Protein AF-A0A653JFE5-F1 (afdb_monomer_lite)

Sequence (329 aa):
MTKFNKIAIINTGWSDDFQGAEVKGDFGYLDGRVGHEKFNFLPDSEGIFYGYAPPLGGSSSPPMPEDPAGWLVFFVSKKPGKAGLYLVGWYEDANFERGYETRPDADKLELDSDGGRFGYTVSSHNARHVPLLMRKRKVRGDNLKRSYAYLRGGNDDDAWRKDMAQQLLRYRNEILAEFTAVEQGDTEANVTFCVDATRRKLIEDRAVEIVKQHYAKWTCESKEADKCGYDLLFSKKTGEVMHVEVKGTSLPDPCFFITEKERSYAEKHSHNDTRARQARDGKWRPLWKLAVVPDALGKNPKPHIYTFAEMNRAFDLDCYAFRGKLKDN

Foldseek 3Di:
DDPFQWEKEFEAFDDQQLCAGATHAPPPPPPPWGGLSSNQPPADPVQKGFGAQFAWDPVRAADDAPFFWFYWYWYWYDDPPDDAIWTFKIAGRKGFDRDFDADPVQVVPAAIPVRHTRGGGMMHSGMFGDRNVLRPDGDHCPVVPTRMDILGPHPDPDPVSVVVVVVVVVSVVVSVVVVVCVVVDPDDDDDDFDRDPVVLVVQQVLQVVQVCVVVVVWDKDACCVVLQLAGIWTADPVQAIAGEHTAGGLAQDFDGDGDPNNLVVLVVCLVPQPHWDADPVRHIDYHYWYWTWYSSVDPDIHTDIDRNVRPVVPDDDDDPDDDDDDDDD

Secondary structure (DSSP, 8-state):
--S-S-EEEEEE-B-SSSSSSPPB-SSTT-SS---GGGGTT---TTS-EEE--PPBTTTTBPP--SS-SSEEEEEEEE-TTSSSEEEEEEEEEEEEEEEEEEPTTGGGSPP-TTS-PPEEEEEESEEEEPPGGGTT-EE--TT--SSEEEEESSS---HHHHHHHHHHHHHHHHHHHHHHHHHH--SS--------HHHHHHHHHHHHHHHHHHTTTSEEEE-GGGTSS-SEEEE-TT--EEEEEEEE-SSSS------HHHHHHHHHHGGGSSS-EE-TTSPEEPEEEEEEETTTTSSS---EEE-HHHHHHH-----S-----PPP-

Radius of gyration: 22.92 Å; chains: 1; bounding box: 57×41×74 Å

Structure (mmCIF, N/CA/C/O backbone):
data_AF-A0A653JFE5-F1
#
_entry.id   AF-A0A653JFE5-F1
#
loop_
_atom_site.group_PDB
_atom_site.id
_atom_site.type_symbol
_atom_site.label_atom_id
_atom_site.label_alt_id
_atom_site.label_comp_id
_atom_site.label_asym_id
_atom_site.label_entity_id
_atom_site.label_seq_id
_atom_site.pdbx_PDB_ins_code
_atom_site.Cartn_x
_atom_site.Cartn_y
_atom_site.Cartn_z
_atom_site.occupancy
_atom_site.B_iso_or_equiv
_atom_site.auth_seq_id
_atom_site.auth_comp_id
_atom_site.auth_asym_id
_atom_site.auth_atom_id
_atom_site.pdbx_PDB_model_num
ATOM 1 N N . MET A 1 1 ? -1.888 -14.616 -29.396 1.00 36.78 1 MET A N 1
ATOM 2 C CA . MET A 1 1 ? -1.163 -13.463 -29.982 1.00 36.78 1 MET A CA 1
ATOM 3 C C . MET A 1 1 ? -1.212 -12.318 -28.975 1.00 36.78 1 MET A C 1
ATOM 5 O O . MET A 1 1 ? -2.295 -12.028 -28.491 1.00 36.78 1 MET A O 1
ATOM 9 N N . THR A 1 2 ? -0.072 -11.776 -28.526 1.00 48.38 2 THR A N 1
ATOM 10 C CA . THR A 1 2 ? -0.034 -10.865 -27.358 1.00 48.38 2 THR A CA 1
ATOM 11 C C . THR A 1 2 ? -0.379 -9.422 -27.750 1.00 48.38 2 THR A C 1
ATOM 13 O O . THR A 1 2 ? 0.286 -8.844 -28.596 1.00 48.38 2 THR A O 1
ATOM 16 N N . LYS A 1 3 ? -1.418 -8.868 -27.108 1.00 72.00 3 LYS A N 1
ATOM 17 C CA . LYS A 1 3 ? -2.134 -7.603 -27.394 1.00 72.00 3 LYS A CA 1
ATOM 18 C C . LYS A 1 3 ? -1.302 -6.306 -27.268 1.00 72.00 3 LYS A C 1
ATOM 20 O O . LYS A 1 3 ? -1.800 -5.243 -27.614 1.00 72.00 3 LYS A O 1
ATOM 25 N N . PHE A 1 4 ? -0.060 -6.369 -26.785 1.00 85.44 4 PHE A N 1
ATOM 26 C CA . PHE A 1 4 ? 0.738 -5.186 -26.439 1.00 85.44 4 PHE A CA 1
ATOM 27 C C . PHE A 1 4 ? 1.925 -4.989 -27.393 1.00 85.44 4 PHE A C 1
ATOM 29 O O . PHE A 1 4 ? 2.884 -5.772 -27.382 1.00 85.44 4 PHE A O 1
ATOM 36 N N . ASN A 1 5 ? 1.851 -3.917 -28.187 1.00 89.00 5 ASN A N 1
ATOM 37 C CA . ASN A 1 5 ? 2.881 -3.513 -29.153 1.00 89.00 5 ASN A CA 1
ATOM 38 C C . ASN A 1 5 ? 3.955 -2.601 -28.537 1.00 89.00 5 ASN A C 1
ATOM 40 O O . ASN A 1 5 ? 5.069 -2.544 -29.048 1.00 89.00 5 ASN A O 1
ATOM 44 N N . LYS A 1 6 ? 3.640 -1.937 -27.419 1.00 94.88 6 LYS A N 1
ATOM 45 C CA . LYS A 1 6 ? 4.550 -1.072 -26.662 1.00 94.88 6 LYS A CA 1
ATOM 46 C C . LYS A 1 6 ? 4.701 -1.603 -25.245 1.00 94.88 6 LYS A C 1
ATOM 48 O O . LYS A 1 6 ? 3.713 -1.727 -24.520 1.00 94.88 6 LYS A O 1
ATOM 53 N N . ILE A 1 7 ? 5.923 -1.972 -24.872 1.00 96.19 7 ILE A N 1
ATOM 54 C CA . ILE A 1 7 ? 6.219 -2.536 -23.552 1.00 96.19 7 ILE A CA 1
ATOM 55 C C . ILE A 1 7 ? 7.511 -1.921 -23.040 1.00 96.19 7 ILE A C 1
ATOM 57 O O . ILE A 1 7 ? 8.530 -1.983 -23.726 1.00 96.19 7 ILE A O 1
ATOM 61 N N . ALA A 1 8 ? 7.487 -1.395 -21.824 1.00 95.38 8 ALA A N 1
ATOM 62 C CA . ALA A 1 8 ? 8.666 -0.914 -21.121 1.00 95.38 8 ALA A CA 1
ATOM 63 C C . ALA A 1 8 ? 8.852 -1.661 -19.798 1.00 95.38 8 ALA A C 1
ATOM 65 O O . ALA A 1 8 ? 7.915 -2.240 -19.245 1.00 95.38 8 ALA A O 1
ATOM 66 N N . ILE A 1 9 ? 10.080 -1.643 -19.295 1.00 94.12 9 ILE A N 1
ATOM 67 C CA . ILE A 1 9 ? 10.433 -2.112 -17.960 1.00 94.12 9 ILE A CA 1
ATOM 68 C C . ILE A 1 9 ? 11.198 -1.010 -17.234 1.00 94.12 9 ILE A C 1
ATOM 70 O O . ILE A 1 9 ? 12.111 -0.415 -17.803 1.00 94.12 9 ILE A O 1
ATOM 74 N N . ILE A 1 10 ? 10.836 -0.760 -15.982 1.00 93.44 10 ILE A N 1
ATOM 75 C CA . ILE A 1 10 ? 11.498 0.171 -15.072 1.00 93.44 10 ILE A CA 1
ATOM 76 C C . ILE A 1 10 ? 12.042 -0.633 -13.894 1.00 93.44 10 ILE A C 1
ATOM 78 O O . ILE A 1 10 ? 11.312 -1.386 -13.250 1.00 93.44 10 ILE A O 1
ATOM 82 N N . ASN A 1 11 ? 13.334 -0.477 -13.625 1.00 90.06 11 ASN A N 1
ATOM 83 C CA . ASN A 1 11 ? 13.979 -0.964 -12.418 1.00 90.06 11 ASN A CA 1
ATOM 84 C C . ASN A 1 11 ? 13.871 0.107 -11.333 1.00 90.06 11 ASN A C 1
ATOM 86 O O . ASN A 1 11 ? 14.515 1.147 -11.430 1.00 90.06 11 ASN A O 1
ATOM 90 N N . THR A 1 12 ? 13.062 -0.167 -10.321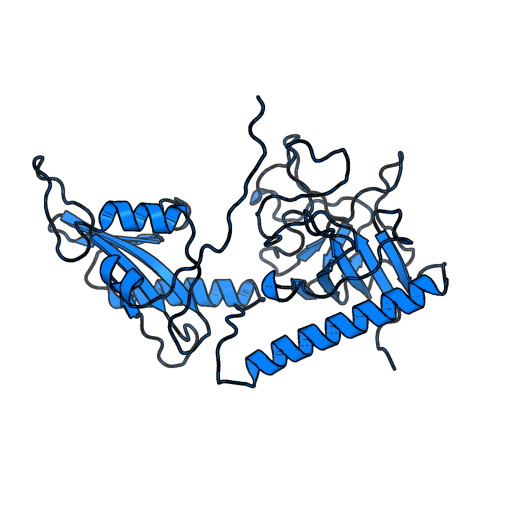 1.00 87.56 12 THR A N 1
ATOM 91 C CA . THR A 1 12 ? 12.785 0.731 -9.200 1.00 87.56 12 THR A CA 1
ATOM 92 C C . THR A 1 12 ? 13.365 0.167 -7.906 1.00 87.56 12 THR A C 1
ATOM 94 O O . THR A 1 12 ? 13.520 -1.049 -7.741 1.00 87.56 12 THR A O 1
ATOM 97 N N . GLY A 1 13 ? 13.635 1.030 -6.935 1.00 79.19 13 GLY A N 1
ATOM 98 C CA . GLY A 1 13 ? 13.853 0.650 -5.546 1.00 79.19 13 GLY A CA 1
ATOM 99 C C . GLY A 1 13 ? 12.681 -0.148 -4.975 1.00 79.19 13 GLY A C 1
ATOM 100 O O . GLY A 1 13 ? 11.533 -0.045 -5.410 1.00 79.19 13 GLY A O 1
ATOM 101 N N . TRP A 1 14 ? 13.004 -1.019 -4.030 1.00 74.06 14 TRP A N 1
ATOM 102 C CA . TRP A 1 14 ? 12.093 -1.944 -3.381 1.00 74.06 14 TRP A CA 1
ATOM 103 C C . TRP A 1 14 ? 11.347 -1.250 -2.252 1.00 74.06 14 TRP A C 1
ATOM 105 O O . TRP A 1 14 ? 11.967 -0.821 -1.284 1.00 74.06 14 TRP A O 1
ATOM 115 N N . SER A 1 15 ? 10.022 -1.232 -2.318 1.00 68.75 15 SER A N 1
ATOM 116 C CA . SER A 1 15 ? 9.162 -0.949 -1.170 1.00 68.75 15 SER A CA 1
ATOM 117 C C . SER A 1 15 ? 8.251 -2.145 -0.915 1.00 68.75 15 SER A C 1
ATOM 119 O O . SER A 1 15 ? 7.859 -2.864 -1.840 1.00 68.75 15 SER A O 1
ATOM 121 N N . ASP A 1 16 ? 7.918 -2.398 0.345 1.00 62.88 16 ASP A N 1
ATOM 122 C CA . ASP A 1 16 ? 7.006 -3.488 0.682 1.00 62.88 16 ASP A CA 1
ATOM 123 C C . ASP A 1 16 ? 5.577 -3.166 0.202 1.00 62.88 16 ASP A C 1
ATOM 125 O O . ASP A 1 16 ? 4.913 -4.052 -0.346 1.00 62.88 16 ASP A O 1
ATOM 129 N N . ASP A 1 17 ? 5.158 -1.894 0.250 1.00 61.97 17 ASP A N 1
ATOM 130 C CA . ASP A 1 17 ? 3.803 -1.453 -0.111 1.00 61.97 17 ASP A CA 1
ATOM 131 C C . ASP A 1 17 ? 3.714 -0.452 -1.278 1.00 61.97 17 ASP A C 1
ATOM 133 O O . ASP A 1 17 ? 2.668 -0.393 -1.918 1.00 61.97 17 ASP A O 1
ATOM 137 N N . PHE A 1 18 ? 4.784 0.292 -1.589 1.00 68.62 18 PHE A N 1
ATOM 138 C CA . PHE A 1 18 ? 4.774 1.410 -2.547 1.00 68.62 18 PHE A CA 1
ATOM 139 C C . PHE A 1 18 ? 3.631 2.433 -2.333 1.00 68.62 18 PHE A C 1
ATOM 141 O O . PHE A 1 18 ? 3.142 3.052 -3.285 1.00 68.62 18 PHE A O 1
ATOM 148 N N . GLN A 1 19 ? 3.202 2.595 -1.080 1.00 66.50 19 GLN A N 1
ATOM 149 C CA . GLN A 1 19 ? 2.134 3.500 -0.638 1.00 66.50 19 GLN A CA 1
ATOM 150 C C . GLN A 1 19 ? 2.587 4.430 0.492 1.00 66.50 19 GLN A C 1
ATOM 152 O O . GLN A 1 19 ? 1.768 5.116 1.097 1.00 66.50 19 GLN A O 1
ATOM 157 N N . GLY A 1 20 ? 3.886 4.466 0.788 1.00 54.12 20 GLY A N 1
ATOM 158 C CA . GLY A 1 20 ? 4.409 5.234 1.911 1.00 54.12 20 GLY A CA 1
ATOM 159 C C . GLY A 1 20 ? 5.368 4.476 2.828 1.00 54.12 20 GLY A C 1
ATOM 160 O O . GLY A 1 20 ? 5.885 5.083 3.769 1.00 54.12 20 GLY A O 1
ATOM 161 N N . ALA A 1 21 ? 5.675 3.200 2.571 1.00 50.28 21 ALA A N 1
ATOM 162 C CA . ALA A 1 21 ? 6.780 2.526 3.251 1.00 50.28 21 ALA A CA 1
ATOM 163 C C . ALA A 1 21 ? 8.155 2.945 2.699 1.00 50.28 21 ALA A C 1
ATOM 165 O O . ALA A 1 21 ? 8.292 3.420 1.571 1.00 50.28 21 ALA A O 1
ATOM 166 N N . GLU A 1 22 ? 9.193 2.745 3.514 1.00 52.75 22 GLU A N 1
ATOM 167 C CA . GLU A 1 22 ? 10.600 2.987 3.163 1.00 52.75 22 GLU A CA 1
ATOM 168 C C . GLU A 1 22 ? 10.996 2.249 1.866 1.00 52.75 22 GLU A C 1
ATOM 170 O O . GLU A 1 22 ? 10.677 1.072 1.680 1.00 52.75 22 GLU A O 1
ATOM 175 N N . VAL A 1 23 ? 11.733 2.936 0.989 1.00 48.88 23 VAL A N 1
ATOM 176 C CA . VAL A 1 23 ? 12.259 2.393 -0.272 1.00 48.88 23 VAL A CA 1
ATOM 177 C C . VAL A 1 23 ? 13.716 1.956 -0.087 1.00 48.88 23 VAL A C 1
ATOM 179 O O . VAL A 1 23 ? 14.506 2.672 0.520 1.00 48.88 23 VAL A O 1
ATOM 182 N N . LYS A 1 24 ? 14.096 0.791 -0.623 1.00 53.72 24 LYS A N 1
ATOM 183 C CA . LYS A 1 24 ? 15.446 0.207 -0.536 1.00 53.72 24 LYS A CA 1
ATOM 184 C C . LYS A 1 24 ? 15.969 -0.162 -1.923 1.00 53.72 24 LYS A C 1
ATOM 186 O O . LYS A 1 24 ? 15.325 -0.922 -2.632 1.00 53.72 24 LYS A O 1
ATOM 191 N N . GLY A 1 25 ? 17.162 0.278 -2.302 1.00 49.47 25 GLY A N 1
ATOM 192 C CA . GLY A 1 25 ? 17.780 -0.092 -3.581 1.00 49.47 25 GLY A CA 1
ATOM 193 C C . GLY A 1 25 ? 19.305 -0.070 -3.518 1.00 49.47 25 GLY A C 1
ATOM 194 O O . GLY A 1 25 ? 19.875 0.532 -2.616 1.00 49.47 25 GLY A O 1
ATOM 195 N N . ASP A 1 26 ? 19.958 -0.713 -4.490 1.00 44.88 26 ASP A N 1
ATOM 196 C CA . ASP A 1 26 ? 21.428 -0.730 -4.640 1.00 44.88 26 ASP A CA 1
ATOM 197 C C . ASP A 1 26 ? 21.979 0.533 -5.333 1.00 44.88 26 ASP A C 1
ATOM 199 O O . ASP A 1 26 ? 23.168 0.624 -5.639 1.00 44.88 26 ASP A O 1
ATOM 203 N N . PHE A 1 27 ? 21.124 1.509 -5.639 1.00 45.19 27 PHE A N 1
ATOM 204 C CA . PHE A 1 27 ? 21.568 2.777 -6.199 1.00 45.19 27 PHE A CA 1
ATOM 205 C C . PHE A 1 27 ? 22.261 3.569 -5.085 1.00 45.19 27 PHE A C 1
ATOM 207 O O . PHE A 1 27 ? 21.632 3.885 -4.077 1.00 45.19 27 PHE A O 1
ATOM 214 N N . GLY A 1 28 ? 23.545 3.902 -5.267 1.00 37.03 28 GLY A N 1
ATOM 215 C CA . GLY A 1 28 ? 24.413 4.561 -4.271 1.00 37.03 28 GLY A CA 1
ATOM 216 C C . GLY A 1 28 ? 23.952 5.934 -3.748 1.00 37.03 28 GLY A C 1
ATOM 217 O O . GLY A 1 28 ? 24.701 6.596 -3.044 1.00 37.03 28 GLY A O 1
ATOM 218 N N . TYR A 1 29 ? 22.732 6.365 -4.073 1.00 43.59 29 TYR A N 1
ATOM 219 C CA . TYR A 1 29 ? 22.095 7.587 -3.588 1.00 43.59 29 TYR A CA 1
ATOM 220 C C . TYR A 1 29 ? 21.149 7.367 -2.387 1.00 43.59 29 TYR A C 1
ATOM 222 O O . TYR A 1 29 ? 20.725 8.351 -1.785 1.00 43.59 29 TYR A O 1
ATOM 230 N N . LEU A 1 30 ? 20.842 6.122 -1.994 1.00 46.84 30 LEU A N 1
ATOM 231 C CA . LEU A 1 30 ? 19.827 5.796 -0.969 1.00 46.84 30 LEU A CA 1
ATOM 232 C C . LEU A 1 30 ? 20.374 5.645 0.467 1.00 46.84 30 LEU A C 1
ATOM 234 O O . LEU A 1 30 ? 19.860 4.856 1.261 1.00 46.84 30 LEU A O 1
ATOM 238 N N . ASP A 1 31 ? 21.394 6.425 0.823 1.00 40.19 31 ASP A N 1
ATOM 239 C CA . ASP A 1 31 ? 21.924 6.499 2.190 1.00 40.19 31 ASP A CA 1
ATOM 240 C C . ASP A 1 31 ? 21.051 7.450 3.035 1.00 40.19 31 ASP A C 1
ATOM 242 O O . ASP A 1 31 ? 21.282 8.654 3.100 1.00 40.19 31 ASP A O 1
ATOM 246 N N . GLY A 1 32 ? 19.946 6.929 3.584 1.00 42.84 32 GLY A N 1
ATOM 247 C CA . GLY A 1 32 ? 19.031 7.690 4.453 1.00 42.84 32 GLY A CA 1
ATOM 248 C C . GLY A 1 32 ? 18.064 8.650 3.743 1.00 42.84 32 GLY A C 1
ATOM 249 O O . GLY A 1 32 ? 17.416 9.454 4.409 1.00 42.84 32 GLY A O 1
ATOM 250 N N . ARG A 1 33 ? 17.942 8.566 2.412 1.00 49.47 33 ARG A N 1
ATOM 251 C CA . ARG A 1 33 ? 17.069 9.428 1.596 1.00 49.47 33 ARG A CA 1
ATOM 252 C C . ARG A 1 33 ? 15.731 8.773 1.248 1.00 49.47 33 ARG A C 1
ATOM 254 O O . ARG A 1 33 ? 15.660 7.562 1.041 1.00 49.47 33 ARG A O 1
ATOM 261 N N . VAL A 1 34 ? 14.666 9.574 1.163 1.00 54.34 34 VAL A N 1
ATOM 262 C CA . VAL A 1 34 ? 13.332 9.109 0.758 1.00 54.34 34 VAL A CA 1
ATOM 263 C C . VAL A 1 34 ? 13.315 8.929 -0.760 1.00 54.34 34 VAL A C 1
ATOM 265 O O . VAL A 1 34 ? 13.407 9.896 -1.507 1.00 54.34 34 VAL A O 1
ATOM 268 N N . GLY A 1 35 ? 13.231 7.683 -1.231 1.00 62.78 35 GLY A N 1
ATOM 269 C CA . GLY A 1 35 ? 13.180 7.391 -2.664 1.00 62.78 35 GLY A CA 1
ATOM 270 C C . GLY A 1 35 ? 11.858 7.838 -3.294 1.00 62.78 35 GLY A C 1
ATOM 271 O O . GLY A 1 35 ? 10.791 7.536 -2.766 1.00 62.78 35 GLY A O 1
ATOM 272 N N . HIS A 1 36 ? 11.915 8.480 -4.462 1.00 71.00 36 HIS A N 1
ATOM 273 C CA . HIS A 1 36 ? 10.733 8.960 -5.204 1.00 71.00 36 HIS A CA 1
ATOM 274 C C . HIS A 1 36 ? 9.757 7.847 -5.614 1.00 71.00 36 HIS A C 1
ATOM 276 O O . HIS A 1 36 ? 8.579 8.067 -5.881 1.00 71.00 36 HIS A O 1
ATOM 282 N N . GLU A 1 37 ? 10.250 6.618 -5.580 1.00 76.44 37 GLU A N 1
ATOM 283 C CA . GLU A 1 37 ? 9.552 5.379 -5.893 1.00 76.44 37 GLU A CA 1
ATOM 284 C C . GLU A 1 37 ? 8.521 4.999 -4.828 1.00 76.44 37 GLU A C 1
ATOM 286 O O . GLU A 1 37 ? 7.676 4.139 -5.059 1.00 76.44 37 GLU A O 1
ATOM 291 N N . LYS A 1 38 ? 8.582 5.645 -3.658 1.00 74.69 38 LYS A N 1
ATOM 292 C CA . LYS A 1 38 ? 7.780 5.369 -2.462 1.00 74.69 38 LYS A CA 1
ATOM 293 C C . LYS A 1 38 ? 6.278 5.315 -2.717 1.00 74.69 38 LYS A C 1
ATOM 295 O O . LYS A 1 38 ? 5.579 4.586 -2.018 1.00 74.69 38 LYS A O 1
ATOM 300 N N . PHE A 1 39 ? 5.813 6.045 -3.725 1.00 80.19 39 PHE A N 1
ATOM 301 C CA . PHE A 1 39 ? 4.402 6.197 -4.061 1.00 80.19 39 PHE A CA 1
ATOM 302 C C . PHE A 1 39 ? 4.056 5.692 -5.468 1.00 80.19 39 PHE A C 1
ATOM 304 O O . PHE A 1 39 ? 3.002 6.046 -5.991 1.00 80.19 39 PHE A O 1
ATOM 311 N N . ASN A 1 40 ? 4.895 4.830 -6.066 1.00 86.56 40 ASN A N 1
ATOM 312 C CA . ASN A 1 40 ? 4.685 4.284 -7.416 1.00 86.56 40 ASN A CA 1
ATOM 313 C C . ASN A 1 40 ? 3.349 3.545 -7.607 1.00 86.56 40 ASN A C 1
ATOM 315 O O . ASN A 1 40 ? 3.019 3.186 -8.729 1.00 86.56 40 ASN A O 1
ATOM 319 N N . PHE A 1 41 ? 2.583 3.246 -6.558 1.00 84.88 41 PHE A N 1
ATOM 320 C CA . PHE A 1 41 ? 1.256 2.639 -6.691 1.00 84.88 41 PHE A CA 1
ATOM 321 C C . PHE A 1 41 ? 0.211 3.303 -5.781 1.00 84.88 41 PHE A C 1
ATOM 323 O O . PHE A 1 41 ? -0.812 2.693 -5.467 1.00 84.88 41 PHE A O 1
ATOM 330 N N . LEU A 1 42 ? 0.456 4.551 -5.369 1.00 80.69 42 LEU A N 1
ATOM 331 C CA . LEU A 1 42 ? -0.509 5.373 -4.643 1.00 80.69 42 LEU A CA 1
ATOM 332 C C . LEU A 1 42 ? -1.246 6.284 -5.640 1.00 80.69 42 LEU A C 1
ATOM 334 O O . LEU A 1 42 ? -0.603 7.182 -6.193 1.00 80.69 42 LEU A O 1
ATOM 338 N N . PRO A 1 43 ? -2.555 6.095 -5.884 1.00 80.69 43 PRO A N 1
ATOM 339 C CA . PRO A 1 43 ? -3.296 6.977 -6.775 1.00 80.69 43 PRO A CA 1
ATOM 340 C C . PRO A 1 43 ? -3.514 8.357 -6.141 1.00 80.69 43 PRO A C 1
ATOM 342 O O . PRO A 1 43 ? -3.383 8.522 -4.925 1.00 80.69 43 PRO A O 1
ATOM 345 N N . ASP A 1 44 ? -3.817 9.360 -6.955 1.00 77.06 44 ASP A N 1
ATOM 346 C CA . ASP A 1 44 ? -4.353 10.640 -6.483 1.00 77.06 44 ASP A CA 1
ATOM 347 C C . ASP A 1 44 ? -5.867 10.560 -6.224 1.00 77.06 44 ASP A C 1
ATOM 349 O O . ASP A 1 44 ? -6.481 9.490 -6.290 1.00 77.06 44 ASP A O 1
ATOM 353 N N . SER A 1 45 ? -6.486 11.700 -5.902 1.00 71.12 45 SER A N 1
ATOM 354 C CA . SER A 1 45 ? -7.936 11.770 -5.683 1.00 71.12 45 SER A CA 1
ATOM 355 C C . SER A 1 45 ? -8.770 11.471 -6.932 1.00 71.12 45 SER A C 1
ATOM 357 O O . SER A 1 45 ? -9.939 11.127 -6.787 1.00 71.12 45 SER A O 1
ATOM 359 N N . GLU A 1 46 ? -8.182 11.566 -8.125 1.00 70.06 46 GLU A N 1
ATOM 360 C CA . GLU A 1 46 ? -8.818 11.269 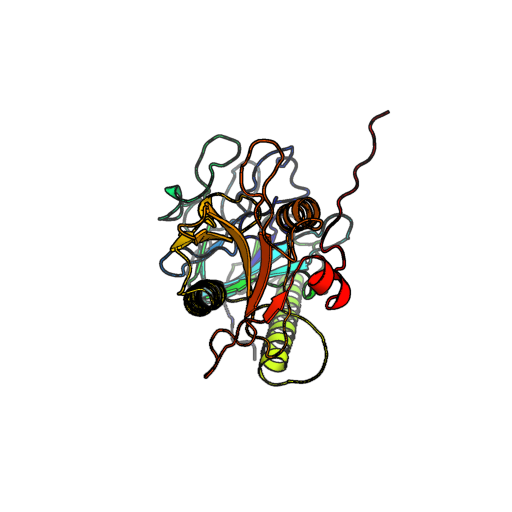-9.414 1.00 70.06 46 GLU A CA 1
ATOM 361 C C . GLU A 1 46 ? -8.529 9.830 -9.886 1.00 70.06 46 GLU A C 1
ATOM 363 O O . GLU A 1 46 ? -8.952 9.414 -10.967 1.00 70.06 46 GLU A O 1
ATOM 368 N N . GLY A 1 47 ? -7.812 9.038 -9.079 1.00 74.50 47 GLY A N 1
ATOM 369 C CA . GLY A 1 47 ? -7.459 7.659 -9.406 1.00 74.50 47 GLY A CA 1
ATOM 370 C C . GLY A 1 47 ? -6.283 7.524 -10.379 1.00 74.50 47 GLY A C 1
ATOM 371 O O . GLY A 1 47 ? -6.109 6.452 -10.959 1.00 74.50 47 GLY A O 1
ATOM 372 N N . ILE A 1 48 ? -5.487 8.578 -10.587 1.00 82.31 48 ILE A N 1
ATOM 373 C CA . ILE A 1 48 ? -4.287 8.541 -11.431 1.00 82.31 48 ILE A CA 1
ATOM 374 C C . ILE A 1 48 ? -3.101 8.061 -10.601 1.00 82.31 48 ILE A C 1
ATOM 376 O O . ILE A 1 48 ? -2.803 8.585 -9.530 1.00 82.31 48 ILE A O 1
ATOM 380 N N . PHE A 1 49 ? -2.395 7.064 -11.119 1.00 88.31 49 PHE A N 1
ATOM 381 C CA . PHE A 1 49 ? -1.156 6.547 -10.559 1.00 88.31 49 PHE A CA 1
ATOM 382 C C . PHE A 1 49 ? 0.045 7.200 -11.233 1.00 88.31 49 PHE A C 1
ATOM 384 O O . PHE A 1 49 ? 0.031 7.433 -12.443 1.00 88.31 49 PHE A O 1
ATOM 391 N N . TYR A 1 50 ? 1.100 7.428 -10.453 1.00 92.06 50 TYR A N 1
ATOM 392 C CA . TYR A 1 50 ? 2.329 8.075 -10.898 1.00 92.06 50 TYR A CA 1
ATOM 393 C C . TYR A 1 50 ? 3.538 7.197 -10.583 1.00 92.06 50 TYR A C 1
ATOM 395 O O . TYR A 1 50 ? 3.752 6.808 -9.436 1.00 92.06 50 TYR A O 1
ATOM 403 N N . GLY A 1 51 ? 4.325 6.879 -11.607 1.00 91.62 51 GLY A N 1
ATOM 404 C CA . GLY A 1 51 ? 5.476 5.993 -11.534 1.00 91.62 51 GLY A CA 1
ATOM 405 C C . GLY A 1 51 ? 6.781 6.747 -11.744 1.00 91.62 51 GLY A C 1
ATOM 406 O O . GLY A 1 51 ? 6.935 7.509 -12.699 1.00 91.62 51 GLY A O 1
ATOM 407 N N . TYR A 1 52 ? 7.742 6.524 -10.856 1.00 89.69 52 TYR A N 1
ATOM 408 C CA . TYR A 1 52 ? 9.096 7.040 -10.976 1.00 89.69 52 TYR A CA 1
ATOM 409 C C . TYR A 1 52 ? 9.997 6.011 -11.656 1.00 89.69 52 TYR A C 1
ATOM 411 O O . TYR A 1 52 ? 10.064 4.848 -11.248 1.00 89.69 52 TYR A O 1
ATOM 419 N N . ALA A 1 53 ? 10.729 6.465 -12.669 1.00 87.56 53 ALA A N 1
ATOM 420 C CA . ALA A 1 53 ? 11.877 5.760 -13.217 1.00 87.56 53 ALA A CA 1
ATOM 421 C C . ALA A 1 53 ? 13.156 6.467 -12.761 1.00 87.56 53 ALA A C 1
ATOM 423 O O . ALA A 1 53 ? 13.266 7.670 -12.996 1.00 87.56 53 ALA A O 1
ATOM 424 N N . PRO A 1 54 ? 14.139 5.761 -12.176 1.00 81.44 54 PRO A N 1
ATOM 425 C CA . PRO A 1 54 ? 15.387 6.404 -11.800 1.00 81.44 54 PRO A CA 1
ATOM 426 C C . PRO A 1 54 ? 16.120 7.003 -13.010 1.00 81.44 54 PRO A C 1
ATOM 428 O O . PRO A 1 54 ? 16.054 6.444 -14.113 1.00 81.44 54 PRO A O 1
ATOM 431 N N . PRO A 1 55 ? 16.876 8.094 -12.813 1.00 76.69 55 PRO A N 1
ATOM 432 C CA . PRO A 1 55 ? 17.633 8.735 -13.879 1.00 76.69 55 PRO A CA 1
ATOM 433 C C . PRO A 1 55 ? 18.654 7.800 -14.529 1.00 76.69 55 PRO A C 1
ATOM 435 O O . PRO A 1 55 ? 19.208 6.905 -13.884 1.00 76.69 55 PRO A O 1
ATOM 438 N N . LEU A 1 56 ? 18.927 8.025 -15.819 1.00 70.00 56 LEU A N 1
ATOM 439 C CA . LEU A 1 56 ? 20.012 7.357 -16.539 1.00 70.00 56 LEU A CA 1
ATOM 440 C C . LEU A 1 56 ? 21.249 8.244 -16.678 1.00 70.00 56 LEU A C 1
ATOM 442 O O . LEU A 1 56 ? 21.183 9.322 -17.268 1.00 70.00 56 LEU A O 1
ATOM 446 N N . GLY A 1 57 ? 22.396 7.706 -16.249 1.00 58.59 57 GLY A N 1
ATOM 447 C CA . GLY A 1 57 ? 23.723 8.279 -16.494 1.00 58.59 57 GLY A CA 1
ATOM 448 C C . GLY A 1 57 ? 23.955 9.637 -15.822 1.00 58.59 57 GLY A C 1
ATOM 449 O O . GLY A 1 57 ? 23.119 10.132 -15.075 1.00 58.59 57 GLY A O 1
ATOM 450 N N . GLY A 1 58 ? 25.107 10.256 -16.098 1.00 53.62 58 GLY A N 1
ATOM 451 C CA . GLY A 1 58 ? 25.463 11.570 -15.536 1.00 53.62 58 GLY A CA 1
ATOM 452 C C . GLY A 1 58 ? 24.587 12.734 -16.023 1.00 53.62 58 GLY A C 1
ATOM 453 O O . GLY A 1 58 ? 24.673 13.822 -15.468 1.00 53.62 58 GLY A O 1
ATOM 454 N N . SER A 1 59 ? 23.748 12.513 -17.042 1.00 61.31 59 SER A N 1
ATOM 455 C CA . SER A 1 59 ? 22.793 13.489 -17.584 1.00 61.31 59 SER A CA 1
ATOM 456 C C . SER A 1 59 ? 21.410 13.429 -16.928 1.00 61.31 59 SER A C 1
ATOM 458 O O . SER A 1 59 ? 20.519 14.175 -17.328 1.00 61.31 59 SER A O 1
ATOM 460 N N . SER A 1 60 ? 21.208 12.524 -15.965 1.00 67.75 60 SER A N 1
ATOM 461 C CA . SER A 1 60 ? 19.969 12.357 -15.198 1.00 67.75 60 SER A CA 1
ATOM 462 C C . SER A 1 60 ? 18.686 12.250 -16.035 1.00 67.75 60 SER A C 1
ATOM 464 O O . SER A 1 60 ? 17.627 12.733 -15.639 1.00 67.75 60 SER A O 1
ATOM 466 N N . SER A 1 61 ? 18.757 11.625 -17.212 1.00 76.75 61 SER A N 1
ATOM 467 C CA . SER A 1 61 ? 17.672 11.704 -18.197 1.00 76.75 61 SER A CA 1
ATOM 468 C C . SER A 1 61 ? 16.511 10.741 -17.874 1.00 76.75 61 SER A C 1
ATOM 470 O O . SER A 1 61 ? 16.778 9.572 -17.563 1.00 76.75 61 SER A O 1
ATOM 472 N N . PRO A 1 62 ? 15.240 11.189 -17.958 1.00 85.50 62 PRO A N 1
ATOM 473 C CA . PRO A 1 62 ? 14.063 10.336 -17.778 1.00 85.50 62 PRO A CA 1
ATOM 474 C C . PRO A 1 62 ? 13.821 9.428 -19.003 1.00 85.50 62 PRO A C 1
ATOM 476 O O . PRO A 1 62 ? 14.447 9.614 -20.054 1.00 85.50 62 PRO A O 1
ATOM 479 N N . PRO A 1 63 ? 12.937 8.418 -18.902 1.00 86.69 63 PRO A N 1
ATOM 480 C CA . PRO A 1 63 ? 12.412 7.710 -20.066 1.00 86.69 63 PRO A CA 1
ATOM 481 C C . PRO A 1 63 ? 11.578 8.647 -20.937 1.00 86.69 63 PRO A C 1
ATOM 483 O O . PRO A 1 63 ? 10.559 9.165 -20.504 1.00 86.69 63 PRO A O 1
ATOM 486 N N . MET A 1 64 ? 12.023 8.844 -22.175 1.00 87.44 64 MET A N 1
ATOM 487 C CA . MET A 1 64 ? 11.368 9.712 -23.150 1.00 87.44 64 MET A CA 1
ATOM 488 C C . MET A 1 64 ? 11.273 8.995 -24.507 1.00 87.44 64 MET A C 1
ATOM 490 O O . MET A 1 64 ? 12.127 9.205 -25.373 1.00 87.44 64 MET A O 1
ATOM 494 N N . PRO A 1 65 ? 10.315 8.066 -24.688 1.00 89.69 65 PRO A N 1
ATOM 495 C CA . PRO A 1 65 ? 10.066 7.468 -25.996 1.00 89.69 65 PRO A CA 1
ATOM 496 C C . PRO A 1 65 ? 9.475 8.511 -26.956 1.00 89.69 65 PRO A C 1
ATOM 498 O O . PRO A 1 65 ? 8.860 9.484 -26.523 1.00 89.69 65 PRO A O 1
ATOM 501 N N . GLU A 1 66 ? 9.644 8.303 -28.263 1.00 87.69 66 GLU A N 1
ATOM 502 C CA . GLU A 1 66 ? 9.125 9.220 -29.292 1.00 87.69 66 GLU A CA 1
ATOM 503 C C . GLU A 1 66 ? 7.595 9.333 -29.243 1.00 87.69 66 GLU A C 1
ATOM 505 O O . GLU A 1 66 ? 7.045 10.432 -29.290 1.00 87.69 66 GLU A O 1
ATOM 510 N N . ASP A 1 67 ? 6.920 8.194 -29.078 1.00 91.25 67 ASP A N 1
ATOM 511 C CA . ASP A 1 67 ? 5.482 8.120 -28.845 1.00 91.25 67 ASP A CA 1
ATOM 512 C C . ASP A 1 67 ? 5.222 7.777 -27.365 1.00 91.25 67 ASP A C 1
ATOM 514 O O . ASP A 1 67 ? 5.429 6.624 -26.965 1.00 91.25 67 ASP A O 1
ATOM 518 N N . PRO A 1 68 ? 4.790 8.746 -26.536 1.00 93.62 68 PRO A N 1
ATOM 519 C CA . PRO A 1 68 ? 4.692 8.579 -25.090 1.00 93.62 68 PRO A CA 1
ATOM 520 C C . PRO A 1 68 ? 3.468 7.794 -24.615 1.00 93.62 68 PRO A C 1
ATOM 522 O O . PRO A 1 68 ? 3.456 7.399 -23.454 1.00 93.62 68 PRO A O 1
ATOM 525 N N . ALA A 1 69 ? 2.461 7.546 -25.457 1.00 94.88 69 ALA A N 1
ATOM 526 C CA . ALA A 1 69 ? 1.156 7.059 -25.005 1.00 94.88 69 ALA A CA 1
ATOM 527 C C . ALA A 1 69 ? 0.918 5.560 -25.259 1.00 94.88 69 ALA A C 1
ATOM 529 O O . ALA A 1 69 ? 1.435 4.970 -26.215 1.00 94.88 69 ALA A O 1
ATOM 530 N N . GLY A 1 70 ? 0.067 4.945 -24.432 1.00 93.88 70 GLY A N 1
ATOM 531 C CA . GLY A 1 70 ? -0.438 3.583 -24.641 1.00 93.88 70 GLY A CA 1
ATOM 532 C C . GLY A 1 70 ? 0.577 2.481 -24.325 1.00 93.88 70 GLY A C 1
ATOM 533 O O . GLY A 1 70 ? 0.623 1.458 -25.013 1.00 93.88 70 GLY A O 1
ATOM 534 N N . TRP A 1 71 ? 1.429 2.695 -23.322 1.00 97.00 71 TRP A N 1
ATOM 535 C CA . TRP A 1 71 ? 2.454 1.730 -22.928 1.00 97.00 71 TRP A CA 1
ATOM 536 C C . TRP A 1 71 ? 1.954 0.750 -21.868 1.00 97.00 71 TRP A C 1
ATOM 538 O O . TRP A 1 71 ? 1.271 1.124 -20.918 1.00 97.00 71 TRP A O 1
ATOM 548 N N . LEU A 1 72 ? 2.383 -0.510 -21.982 1.00 97.25 72 LEU A N 1
ATOM 549 C CA . LEU A 1 72 ? 2.432 -1.424 -20.843 1.00 97.25 72 LEU A CA 1
ATOM 550 C C . LEU A 1 72 ? 3.789 -1.261 -20.153 1.00 97.25 72 LEU A C 1
ATOM 552 O O . LEU A 1 72 ? 4.824 -1.607 -20.727 1.00 97.25 72 LEU A O 1
ATOM 556 N N . VAL A 1 73 ? 3.797 -0.747 -18.929 1.00 97.44 73 VAL A N 1
ATOM 557 C CA . VAL A 1 73 ? 5.028 -0.447 -18.188 1.00 97.44 73 VAL A CA 1
ATOM 558 C C . VAL A 1 73 ? 5.135 -1.373 -16.989 1.00 97.44 73 VAL A C 1
ATOM 560 O O . VAL A 1 73 ? 4.345 -1.289 -16.055 1.00 97.44 73 VAL A O 1
ATOM 563 N N . PHE A 1 74 ? 6.117 -2.268 -17.006 1.00 96.81 74 PHE A N 1
ATOM 564 C CA . PHE A 1 74 ? 6.411 -3.154 -15.886 1.00 96.81 74 PHE A CA 1
ATOM 565 C C . PHE A 1 74 ? 7.383 -2.499 -14.912 1.00 96.81 74 PHE A C 1
ATOM 567 O O . PHE A 1 74 ? 8.438 -2.022 -15.318 1.00 96.81 74 PHE A O 1
ATOM 574 N N . PHE A 1 75 ? 7.084 -2.572 -13.620 1.00 94.69 75 PHE A N 1
ATOM 575 C CA . PHE A 1 75 ? 8.007 -2.188 -12.561 1.00 94.69 75 PHE A CA 1
ATOM 576 C C . PHE A 1 75 ? 8.609 -3.445 -11.953 1.00 94.69 75 PHE A C 1
ATOM 578 O O . PHE A 1 75 ? 7.899 -4.341 -11.483 1.00 94.69 75 PHE A O 1
ATOM 585 N N . VAL A 1 76 ? 9.933 -3.514 -11.949 1.00 93.12 76 VAL A N 1
ATOM 586 C CA . VAL A 1 76 ? 10.686 -4.581 -11.302 1.00 93.12 76 VAL A CA 1
ATOM 587 C C . VAL A 1 76 ? 11.616 -4.001 -10.259 1.00 93.12 76 VAL A C 1
ATOM 589 O O . VAL A 1 76 ? 12.065 -2.868 -10.376 1.00 93.12 76 VAL A O 1
ATOM 592 N N . SER A 1 77 ? 11.916 -4.785 -9.235 1.00 88.31 77 SER A N 1
ATOM 593 C CA . SER A 1 77 ? 12.791 -4.334 -8.165 1.00 88.31 77 SER A CA 1
ATOM 594 C C . SER A 1 77 ? 13.638 -5.464 -7.603 1.00 88.31 77 SER A C 1
ATOM 596 O O . SER A 1 77 ? 13.229 -6.631 -7.591 1.00 88.31 77 SER A O 1
ATOM 598 N N . LYS A 1 78 ? 14.833 -5.122 -7.120 1.00 83.81 78 LYS A N 1
ATOM 599 C CA . LYS A 1 78 ? 15.697 -6.058 -6.407 1.00 83.81 78 LYS A CA 1
ATOM 600 C C . LYS A 1 78 ? 15.217 -6.194 -4.966 1.00 83.81 78 LYS A C 1
ATOM 602 O O . LYS A 1 78 ? 15.355 -5.276 -4.164 1.00 83.81 78 LYS A O 1
ATOM 607 N N . LYS A 1 79 ? 14.710 -7.376 -4.614 1.00 76.69 79 LYS A N 1
ATOM 608 C CA . LYS A 1 79 ? 14.337 -7.683 -3.231 1.00 76.69 79 LYS A CA 1
ATOM 609 C C . LYS A 1 79 ? 15.595 -7.713 -2.343 1.00 76.69 79 LYS A C 1
ATOM 611 O O . LYS A 1 79 ? 16.520 -8.468 -2.658 1.00 76.69 79 LYS A O 1
ATOM 616 N N . PRO A 1 80 ? 15.642 -6.961 -1.227 1.00 69.75 80 PRO A N 1
ATOM 617 C CA . PRO A 1 80 ? 16.787 -6.963 -0.322 1.00 69.75 80 PRO A CA 1
ATOM 618 C C . PRO A 1 80 ? 17.187 -8.379 0.115 1.00 69.75 80 PRO A C 1
ATOM 620 O O . PRO A 1 80 ? 16.338 -9.199 0.469 1.00 69.75 80 PRO A O 1
ATOM 623 N N . GLY A 1 81 ? 18.486 -8.684 0.057 1.00 67.19 81 GLY A N 1
ATOM 624 C CA . GLY A 1 81 ? 19.030 -9.997 0.428 1.00 67.19 81 GLY A CA 1
ATOM 625 C C . GLY A 1 81 ? 18.685 -11.147 -0.532 1.00 67.19 81 GLY A C 1
ATOM 626 O O . GLY A 1 81 ? 18.997 -12.301 -0.241 1.00 67.19 81 GLY A O 1
ATOM 627 N N . LYS A 1 82 ? 18.048 -10.871 -1.676 1.00 75.06 82 LYS A N 1
ATOM 628 C CA . LYS A 1 82 ? 17.773 -11.861 -2.724 1.00 75.06 82 LYS A CA 1
ATOM 629 C C . LYS A 1 82 ? 18.409 -11.426 -4.041 1.00 75.06 82 LYS A C 1
ATOM 631 O O . LYS A 1 82 ? 18.531 -10.244 -4.351 1.00 75.06 82 LYS A O 1
ATOM 636 N N . ALA A 1 83 ? 18.842 -12.409 -4.823 1.00 79.06 83 ALA A N 1
ATOM 637 C CA . ALA A 1 83 ? 19.386 -12.166 -6.151 1.00 79.06 83 ALA A CA 1
ATOM 638 C C . ALA A 1 83 ? 18.264 -11.969 -7.181 1.00 79.06 83 ALA A C 1
ATOM 640 O O . ALA A 1 83 ? 17.214 -12.605 -7.082 1.00 79.06 83 ALA A O 1
ATOM 641 N N . GLY A 1 84 ? 18.556 -11.179 -8.217 1.00 83.94 84 GLY A N 1
ATOM 642 C CA . GLY A 1 84 ? 17.676 -10.888 -9.351 1.00 83.94 84 GLY A CA 1
ATOM 643 C C . GLY A 1 84 ? 16.545 -9.911 -9.046 1.00 83.94 84 GLY A C 1
ATOM 644 O O . GLY A 1 84 ? 16.477 -9.324 -7.967 1.00 83.94 84 GLY A O 1
ATOM 645 N N . LEU A 1 85 ? 15.688 -9.719 -10.045 1.00 89.94 85 LEU A N 1
ATOM 646 C CA . LEU A 1 85 ? 14.619 -8.727 -10.016 1.00 89.94 85 LEU A CA 1
ATOM 647 C C . LEU A 1 85 ? 13.264 -9.418 -9.908 1.00 89.94 85 LEU A C 1
ATOM 649 O O . LEU A 1 85 ? 13.062 -10.502 -10.454 1.00 89.94 85 LEU A O 1
ATOM 653 N N . TYR A 1 86 ? 12.339 -8.781 -9.212 1.00 90.69 86 TYR A N 1
ATOM 654 C CA . TYR A 1 86 ? 10.994 -9.277 -8.959 1.00 90.69 86 TYR A CA 1
ATOM 655 C C . TYR A 1 86 ? 9.987 -8.289 -9.530 1.00 90.69 86 TYR A C 1
ATOM 657 O O . TYR A 1 86 ? 10.167 -7.083 -9.382 1.00 90.69 86 TYR A O 1
ATOM 665 N N . LEU A 1 87 ? 8.930 -8.796 -10.162 1.00 92.56 87 LEU A N 1
ATOM 666 C CA . LEU A 1 87 ? 7.819 -7.969 -10.628 1.00 92.56 87 LEU A CA 1
ATOM 667 C C . LEU A 1 87 ? 7.067 -7.400 -9.415 1.00 92.56 87 LEU A C 1
ATOM 669 O O . LEU A 1 87 ? 6.558 -8.167 -8.598 1.00 92.56 87 LEU A O 1
ATOM 673 N N . VAL A 1 88 ? 7.024 -6.071 -9.292 1.00 89.50 88 VAL A N 1
ATOM 674 C CA . VAL A 1 88 ? 6.355 -5.371 -8.178 1.00 89.50 88 VAL A CA 1
ATOM 675 C C . VAL A 1 88 ? 5.033 -4.727 -8.586 1.00 89.50 88 VAL A C 1
ATOM 677 O O . VAL A 1 88 ? 4.225 -4.404 -7.723 1.00 89.50 88 VAL A O 1
ATOM 680 N N . GLY A 1 89 ? 4.790 -4.580 -9.885 1.00 93.44 89 GLY A N 1
ATOM 681 C CA . GLY A 1 89 ? 3.556 -4.027 -10.428 1.00 93.44 89 GLY A CA 1
ATOM 682 C C . GLY A 1 89 ? 3.699 -3.647 -11.891 1.00 93.44 89 GLY A C 1
ATOM 683 O O . GLY A 1 89 ? 4.766 -3.810 -12.489 1.00 93.44 89 GLY A O 1
ATOM 684 N N . TRP A 1 90 ? 2.614 -3.170 -12.481 1.00 96.31 90 TRP A N 1
ATOM 685 C CA . TRP A 1 90 ? 2.606 -2.685 -13.854 1.00 96.31 90 TRP A CA 1
ATOM 686 C C . TRP A 1 90 ? 1.507 -1.659 -14.080 1.00 96.31 90 TRP A C 1
ATOM 688 O O . TRP A 1 90 ? 0.504 -1.648 -13.367 1.00 96.31 90 TRP A O 1
ATOM 698 N N . TYR A 1 91 ? 1.711 -0.808 -15.079 1.00 96.12 91 TYR A N 1
ATOM 699 C CA . TYR A 1 91 ? 0.728 0.147 -15.573 1.00 96.12 91 TYR A CA 1
ATOM 700 C C . TYR A 1 91 ? 0.322 -0.244 -16.991 1.00 96.12 91 TYR A C 1
ATOM 702 O O . TYR A 1 91 ? 1.171 -0.618 -17.799 1.00 96.12 91 TYR A O 1
ATOM 710 N N . GLU A 1 92 ? -0.964 -0.153 -17.292 1.00 91.62 92 GLU A N 1
ATOM 711 C CA . GLU A 1 92 ? -1.553 -0.349 -18.616 1.00 91.62 92 GLU A CA 1
ATOM 712 C C . GLU A 1 92 ? -2.002 0.990 -19.191 1.00 91.62 92 GLU A C 1
ATOM 714 O O . GLU A 1 92 ? -2.317 1.908 -18.439 1.00 91.62 92 GLU A O 1
ATOM 719 N N . ASP A 1 93 ? -2.001 1.102 -20.520 1.00 90.75 93 ASP A N 1
ATOM 720 C CA . ASP A 1 93 ? -2.358 2.328 -21.246 1.00 90.75 93 ASP A CA 1
ATOM 721 C C . ASP A 1 93 ? -1.653 3.585 -20.693 1.00 90.75 93 ASP A C 1
ATOM 723 O O . ASP A 1 93 ? -2.219 4.673 -20.636 1.00 90.75 93 ASP A O 1
ATOM 727 N N . ALA A 1 94 ? -0.403 3.412 -20.253 1.00 95.56 94 ALA A N 1
ATOM 728 C CA . ALA A 1 94 ? 0.358 4.431 -19.550 1.00 95.56 94 ALA A CA 1
ATOM 729 C C . ALA A 1 94 ? 0.927 5.487 -20.500 1.00 95.56 94 ALA A C 1
ATOM 731 O O . ALA A 1 94 ? 1.239 5.193 -21.662 1.00 95.56 94 ALA A O 1
ATOM 732 N N . ASN A 1 95 ? 1.124 6.689 -19.960 1.00 95.62 95 ASN A N 1
ATOM 733 C CA . ASN A 1 95 ? 1.793 7.799 -20.623 1.00 95.62 95 ASN A CA 1
ATOM 734 C C . ASN A 1 95 ? 3.163 8.047 -19.988 1.00 95.62 95 ASN A C 1
ATOM 736 O O . ASN A 1 95 ? 3.283 8.052 -18.765 1.00 95.62 95 ASN A O 1
ATOM 740 N N . PHE A 1 96 ? 4.189 8.253 -20.811 1.00 95.06 96 PHE A N 1
ATOM 741 C CA . PHE A 1 96 ? 5.483 8.772 -20.369 1.00 95.06 96 PHE A CA 1
ATOM 742 C C . PHE A 1 96 ? 5.468 10.301 -20.361 1.00 95.06 96 PHE A C 1
ATOM 744 O O . PHE A 1 96 ? 5.140 10.931 -21.368 1.00 95.06 96 PHE A O 1
ATOM 751 N N . GLU A 1 97 ? 5.871 10.888 -19.240 1.00 92.88 97 GLU A N 1
ATOM 752 C CA . GLU A 1 97 ? 6.007 12.334 -19.097 1.00 92.88 97 GLU A CA 1
ATOM 753 C C . GLU A 1 97 ? 7.293 12.833 -19.774 1.00 92.88 97 GLU A C 1
ATOM 755 O O . GLU A 1 97 ? 8.262 12.092 -19.959 1.00 92.88 97 GLU A O 1
ATOM 760 N N . ARG A 1 98 ? 7.337 14.119 -20.145 1.00 84.94 98 ARG A N 1
ATOM 761 C CA . ARG A 1 98 ? 8.521 14.724 -20.797 1.00 84.94 98 ARG A CA 1
ATOM 762 C C . ARG A 1 98 ? 9.661 15.047 -19.821 1.00 84.94 98 ARG A C 1
ATOM 764 O O . ARG A 1 98 ? 10.720 15.502 -20.250 1.00 84.94 98 ARG A O 1
ATOM 771 N N . GLY A 1 99 ? 9.449 14.815 -18.530 1.00 88.75 99 GLY A N 1
ATOM 772 C CA . GLY A 1 99 ? 10.334 15.197 -17.439 1.00 88.75 99 GLY A CA 1
ATOM 773 C C . GLY A 1 99 ? 9.986 14.465 -16.145 1.00 88.75 99 GLY A C 1
ATOM 774 O O . GLY A 1 99 ? 9.172 13.544 -16.140 1.00 88.75 99 GLY A O 1
ATOM 775 N N . TYR A 1 100 ? 10.620 14.883 -15.048 1.00 89.06 100 TYR A N 1
ATOM 776 C CA . TYR A 1 100 ? 10.190 14.515 -13.699 1.00 89.06 100 TYR A CA 1
ATOM 777 C C . TYR A 1 100 ? 9.115 15.498 -13.254 1.00 89.06 100 TYR A C 1
ATOM 779 O O . TYR A 1 100 ? 9.421 16.571 -12.738 1.00 89.06 100 TYR A O 1
ATOM 787 N N . GLU A 1 101 ? 7.862 15.132 -13.482 1.00 90.56 101 GLU A N 1
ATOM 788 C CA . GLU A 1 101 ? 6.719 15.990 -13.203 1.00 90.56 101 GLU A CA 1
ATOM 789 C C . GLU A 1 101 ? 6.187 15.748 -11.793 1.00 90.56 101 GLU A C 1
ATOM 791 O O . GLU A 1 101 ? 6.118 14.618 -11.306 1.00 90.56 101 GLU A O 1
ATOM 796 N N . THR A 1 102 ? 5.805 16.828 -11.121 1.00 88.88 102 THR A N 1
ATOM 797 C CA . THR A 1 102 ? 5.158 16.740 -9.810 1.00 88.88 102 THR A CA 1
ATOM 798 C C . THR A 1 102 ? 3.690 16.368 -9.991 1.00 88.88 102 THR A C 1
ATOM 800 O O . THR A 1 102 ? 2.994 16.966 -10.811 1.00 88.88 102 THR A O 1
ATOM 803 N N . ARG A 1 103 ? 3.193 15.417 -9.196 1.00 85.50 103 ARG A N 1
ATOM 804 C CA . ARG A 1 103 ? 1.767 15.055 -9.212 1.00 85.50 103 ARG A CA 1
ATOM 805 C C . ARG A 1 103 ? 0.868 16.180 -8.662 1.00 85.50 103 ARG A C 1
ATOM 807 O O . ARG A 1 103 ? 1.309 16.918 -7.776 1.00 85.50 103 ARG A O 1
ATOM 814 N N . PRO A 1 104 ? -0.390 16.310 -9.126 1.00 84.38 104 PRO A N 1
ATOM 815 C CA . PRO A 1 104 ? -1.278 17.420 -8.755 1.00 84.38 104 PRO A CA 1
ATOM 816 C C . PRO A 1 104 ? -1.559 17.560 -7.251 1.00 84.38 104 PRO A C 1
ATOM 818 O O . PRO A 1 104 ? -1.792 18.661 -6.763 1.00 84.38 104 PRO A O 1
ATOM 821 N N . ASP A 1 105 ? -1.523 16.461 -6.503 1.00 81.69 105 ASP A N 1
ATOM 822 C CA . ASP A 1 105 ? -1.788 16.390 -5.063 1.00 81.69 105 ASP A CA 1
ATOM 823 C C . ASP A 1 105 ? -0.511 16.249 -4.214 1.00 81.69 105 ASP A C 1
ATOM 825 O O . ASP A 1 105 ? -0.584 15.837 -3.057 1.00 81.69 105 ASP A O 1
ATOM 829 N N . ALA A 1 106 ? 0.655 16.622 -4.753 1.00 83.44 106 ALA A N 1
ATOM 830 C CA . ALA A 1 106 ? 1.938 16.512 -4.055 1.00 83.44 106 ALA A CA 1
ATOM 831 C C . ALA A 1 106 ? 1.980 17.232 -2.694 1.00 83.44 106 ALA A C 1
ATOM 833 O O . ALA A 1 106 ? 2.716 16.803 -1.814 1.00 83.44 106 ALA A O 1
ATOM 834 N N . ASP A 1 107 ? 1.161 18.267 -2.482 1.00 82.62 107 ASP A N 1
ATOM 835 C CA . ASP A 1 107 ? 1.046 18.967 -1.192 1.00 82.62 107 ASP A CA 1
ATOM 836 C C . ASP A 1 107 ? 0.444 18.111 -0.065 1.00 82.62 107 ASP A C 1
ATOM 838 O O . ASP A 1 107 ? 0.549 18.461 1.109 1.00 82.62 107 ASP A O 1
ATOM 842 N N . LYS A 1 108 ? -0.200 16.989 -0.407 1.00 77.38 108 LYS A N 1
ATOM 843 C CA . LYS A 1 108 ? -0.728 16.015 0.561 1.00 77.38 108 LYS A CA 1
ATOM 844 C C . LYS A 1 108 ? 0.287 14.926 0.909 1.00 77.38 108 LYS A C 1
ATOM 846 O O . LYS A 1 108 ? 0.013 14.104 1.783 1.00 77.38 108 LYS A O 1
ATOM 851 N N . LEU A 1 109 ? 1.421 14.889 0.213 1.00 75.69 109 LEU A N 1
ATOM 852 C CA . LEU A 1 109 ? 2.501 13.949 0.468 1.00 75.69 109 LEU A CA 1
ATOM 853 C C . LEU A 1 109 ? 3.555 14.593 1.370 1.00 75.69 109 LEU A C 1
ATOM 855 O O . LEU A 1 109 ? 3.633 15.810 1.520 1.00 75.69 109 LEU A O 1
ATOM 859 N N . GLU A 1 110 ? 4.369 13.750 1.995 1.00 74.19 110 GLU A N 1
ATOM 860 C CA . GLU A 1 110 ? 5.590 14.222 2.645 1.00 74.19 110 GLU A CA 1
ATOM 861 C C . GLU A 1 110 ? 6.560 14.828 1.614 1.00 74.19 110 GLU A C 1
ATOM 863 O O . GLU A 1 110 ? 6.428 14.608 0.411 1.00 74.19 110 GLU A O 1
ATOM 868 N N . LEU A 1 111 ? 7.533 15.603 2.087 1.00 78.94 111 LEU A N 1
ATOM 869 C CA . LEU A 1 111 ? 8.618 16.088 1.237 1.00 78.94 111 LEU A CA 1
ATOM 870 C C . LEU A 1 111 ? 9.674 14.991 1.057 1.00 78.94 111 LEU A C 1
ATOM 872 O O . LEU A 1 111 ? 9.803 14.091 1.893 1.00 78.94 111 LEU A O 1
ATOM 876 N N . ASP A 1 112 ? 10.437 15.078 -0.029 1.00 75.31 112 ASP A N 1
ATOM 877 C CA . ASP A 1 112 ? 11.611 14.235 -0.231 1.00 75.31 112 ASP A CA 1
ATOM 878 C C . ASP A 1 112 ? 12.738 14.585 0.767 1.00 75.31 112 ASP A C 1
ATOM 880 O O . ASP A 1 112 ? 12.625 15.480 1.612 1.00 75.31 112 ASP A O 1
ATOM 884 N N . SER A 1 113 ? 13.854 13.860 0.688 1.00 68.50 113 SER A N 1
ATOM 885 C CA . SER A 1 113 ? 14.998 14.067 1.586 1.00 68.50 113 SER A CA 1
ATOM 886 C C . SER A 1 113 ? 15.671 15.435 1.479 1.00 68.50 113 SER A C 1
ATOM 888 O O . SER A 1 113 ? 16.364 15.829 2.414 1.00 68.50 113 SER A O 1
ATOM 890 N N . ASP A 1 114 ? 15.488 16.135 0.364 1.00 71.56 114 ASP A N 1
ATOM 891 C CA . ASP A 1 114 ? 16.052 17.456 0.099 1.00 71.56 114 ASP A CA 1
ATOM 892 C C . ASP A 1 114 ? 15.013 18.572 0.364 1.00 71.56 114 ASP A C 1
ATOM 894 O O . ASP A 1 114 ? 15.273 19.749 0.110 1.00 71.56 114 ASP A O 1
ATOM 898 N N . GLY A 1 115 ? 13.839 18.222 0.912 1.00 70.81 115 GLY A N 1
ATOM 899 C CA . GLY A 1 115 ? 12.729 19.146 1.160 1.00 70.81 115 GLY A CA 1
ATOM 900 C C . GLY A 1 115 ? 11.928 19.499 -0.100 1.00 70.81 115 GLY A C 1
ATOM 901 O O . GLY A 1 115 ? 11.122 20.431 -0.071 1.00 70.81 115 GLY A O 1
ATOM 902 N N . GLY A 1 116 ? 12.156 18.782 -1.200 1.00 78.06 116 GLY A N 1
ATOM 903 C CA . GLY A 1 116 ? 11.466 18.924 -2.474 1.00 78.06 116 GLY A CA 1
ATOM 904 C C . GLY A 1 116 ? 10.192 18.084 -2.575 1.00 78.06 116 GLY A C 1
ATOM 905 O O . GLY A 1 116 ? 9.820 17.333 -1.671 1.00 78.06 116 GLY A O 1
ATOM 906 N N . ARG A 1 117 ? 9.488 18.238 -3.701 1.00 83.94 117 ARG A N 1
ATOM 907 C CA . ARG A 1 117 ? 8.317 17.422 -4.049 1.00 83.94 117 ARG A CA 1
ATOM 908 C C . ARG A 1 117 ? 8.747 16.237 -4.910 1.00 83.94 117 ARG A C 1
ATOM 910 O O . ARG A 1 117 ? 9.632 16.354 -5.756 1.00 83.94 117 ARG A O 1
ATOM 917 N N . PHE A 1 118 ? 8.047 15.116 -4.768 1.00 80.75 118 PHE A N 1
ATOM 918 C CA . PHE A 1 118 ? 8.296 13.941 -5.596 1.00 80.75 118 PHE A CA 1
ATOM 919 C C . PHE A 1 118 ? 7.968 14.189 -7.075 1.00 80.75 118 PHE A C 1
ATOM 921 O O . PHE A 1 118 ? 6.833 14.518 -7.423 1.00 80.75 118 PHE A O 1
ATOM 928 N N . GLY A 1 119 ? 8.964 13.989 -7.942 1.00 85.94 119 GLY A N 1
ATOM 929 C CA . GLY A 1 119 ? 8.794 13.924 -9.395 1.00 85.94 119 GLY A CA 1
ATOM 930 C C . GLY A 1 119 ? 8.564 12.502 -9.918 1.00 85.94 119 GLY A C 1
ATOM 931 O O . GLY A 1 119 ? 9.137 11.552 -9.385 1.00 85.94 119 GLY A O 1
ATOM 932 N N . TYR A 1 120 ? 7.776 12.370 -10.985 1.00 90.44 120 TYR A N 1
ATOM 933 C CA . TYR A 1 120 ? 7.395 11.112 -11.638 1.00 90.44 120 TYR A CA 1
ATOM 934 C C . TYR A 1 120 ? 7.531 11.219 -13.158 1.00 90.44 120 TYR A C 1
ATOM 936 O O . TYR A 1 120 ? 7.502 12.313 -13.713 1.00 90.44 120 TYR A O 1
ATOM 944 N N . THR A 1 121 ? 7.698 10.083 -13.834 1.00 93.19 121 THR A N 1
ATOM 945 C CA . THR A 1 121 ? 7.972 10.027 -15.283 1.00 93.19 121 THR A CA 1
ATOM 946 C C . THR A 1 121 ? 6.948 9.209 -16.061 1.00 93.19 121 THR A C 1
ATOM 948 O O . THR A 1 121 ? 7.023 9.134 -17.287 1.00 93.19 121 THR A O 1
ATOM 951 N N . VAL A 1 122 ? 6.001 8.574 -15.369 1.00 95.50 122 VAL A N 1
ATOM 952 C CA . VAL A 1 122 ? 4.936 7.764 -15.963 1.00 95.50 122 VAL A CA 1
ATOM 953 C C . VAL A 1 122 ? 3.627 8.040 -15.236 1.00 95.50 122 VAL A C 1
ATOM 955 O O . VAL A 1 122 ? 3.624 8.097 -14.008 1.00 95.50 122 VAL A O 1
ATOM 958 N N . SER A 1 123 ? 2.517 8.129 -15.962 1.00 94.00 123 SER A N 1
ATOM 959 C CA . SER A 1 123 ? 1.171 8.208 -15.390 1.00 94.00 123 SER A CA 1
ATOM 960 C C . SER A 1 123 ? 0.220 7.182 -16.014 1.00 94.00 123 SER A C 1
ATOM 962 O O . SER A 1 123 ? 0.394 6.760 -17.161 1.00 94.00 123 SER A O 1
ATOM 964 N N . SER A 1 124 ? -0.775 6.721 -15.251 1.00 91.88 124 SER A N 1
ATOM 965 C CA . SER A 1 124 ? -1.851 5.859 -15.763 1.00 91.88 124 SER A CA 1
ATOM 966 C C . SER A 1 124 ? -3.066 5.832 -14.831 1.00 91.88 124 SER A C 1
ATOM 968 O O . SER A 1 124 ? -2.916 5.889 -13.616 1.00 91.88 124 SER A O 1
ATOM 970 N N . HIS A 1 125 ? -4.266 5.658 -15.390 1.00 82.81 125 HIS A N 1
ATOM 971 C CA . HIS A 1 125 ? -5.477 5.309 -14.628 1.00 82.81 125 HIS A CA 1
ATOM 972 C C . HIS A 1 125 ? -5.589 3.806 -14.318 1.00 82.81 125 HIS A C 1
ATOM 974 O O . HIS A 1 125 ? -6.410 3.392 -13.503 1.00 82.81 125 HIS A O 1
ATOM 980 N N . ASN A 1 126 ? -4.799 2.965 -14.985 1.00 83.38 126 ASN A N 1
ATOM 981 C CA . ASN A 1 126 ? -4.857 1.514 -14.869 1.00 83.38 126 ASN A CA 1
ATOM 982 C C . ASN A 1 126 ? -3.507 0.977 -14.389 1.00 83.38 126 ASN A C 1
ATOM 984 O O . ASN A 1 126 ? -2.648 0.586 -15.180 1.00 83.38 126 ASN A O 1
ATOM 988 N N . ALA A 1 127 ? -3.326 0.958 -13.071 1.00 88.56 127 ALA A N 1
ATOM 989 C CA . ALA A 1 127 ? -2.158 0.376 -12.429 1.00 88.56 127 ALA A CA 1
ATOM 990 C C . ALA A 1 127 ? -2.532 -0.836 -11.573 1.00 88.56 127 ALA A C 1
ATOM 992 O O . ALA A 1 127 ? -3.600 -0.916 -10.963 1.00 88.56 127 ALA A O 1
ATOM 993 N N . ARG A 1 128 ? -1.606 -1.788 -11.493 1.00 86.06 128 ARG A N 1
ATOM 994 C CA . ARG A 1 128 ? -1.696 -2.965 -10.632 1.00 86.06 128 ARG A CA 1
ATOM 995 C C . ARG A 1 128 ? -0.427 -3.071 -9.808 1.00 86.06 128 ARG A C 1
ATOM 997 O O . ARG A 1 128 ? 0.665 -3.242 -10.346 1.00 86.06 128 ARG A O 1
ATOM 1004 N N . HIS A 1 129 ? -0.587 -3.012 -8.495 1.00 86.44 129 HIS A N 1
ATOM 1005 C CA . HIS A 1 129 ? 0.467 -3.325 -7.540 1.00 86.44 129 HIS A CA 1
ATOM 1006 C C . HIS A 1 129 ? 0.481 -4.826 -7.260 1.00 86.44 129 HIS A C 1
ATOM 1008 O O . HIS A 1 129 ? -0.570 -5.419 -7.050 1.00 86.44 129 HIS A O 1
ATOM 1014 N N . VAL A 1 130 ? 1.647 -5.467 -7.250 1.00 82.81 130 VAL A N 1
ATOM 1015 C CA . VAL A 1 130 ? 1.749 -6.879 -6.855 1.00 82.81 130 VAL A CA 1
ATOM 1016 C C . VAL A 1 130 ? 1.930 -6.949 -5.337 1.00 82.81 130 VAL A C 1
ATOM 1018 O O . VAL A 1 130 ? 2.950 -6.456 -4.833 1.00 82.81 130 VAL A O 1
ATOM 1021 N N . PRO A 1 131 ? 1.013 -7.594 -4.588 1.00 74.44 131 PRO A N 1
ATOM 1022 C CA . PRO A 1 131 ? 1.170 -7.801 -3.154 1.00 7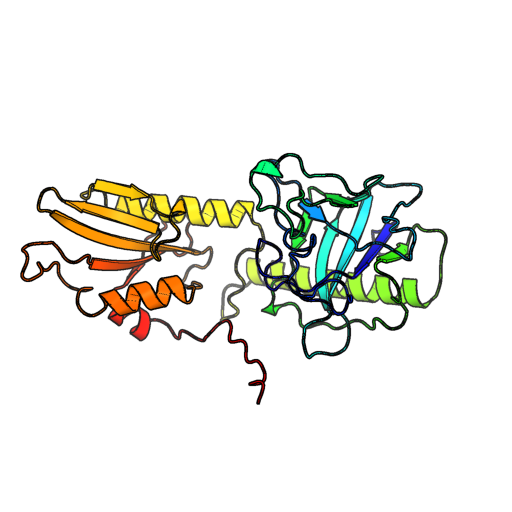4.44 131 PRO A CA 1
ATOM 1023 C C . PRO A 1 131 ? 2.459 -8.548 -2.829 1.00 74.44 131 PRO A C 1
ATOM 1025 O O . PRO A 1 131 ? 2.867 -9.450 -3.562 1.00 74.44 131 PRO A O 1
ATOM 1028 N N . LEU A 1 132 ? 3.085 -8.214 -1.700 1.00 67.81 132 LEU A N 1
ATOM 1029 C CA . LEU A 1 132 ? 4.384 -8.761 -1.297 1.00 67.81 132 LEU A CA 1
ATOM 1030 C C . LEU A 1 132 ? 4.441 -10.299 -1.354 1.00 67.81 132 LEU A C 1
ATOM 1032 O O . LEU A 1 132 ? 5.431 -10.859 -1.833 1.00 67.81 132 LEU A O 1
ATOM 1036 N N . LEU A 1 133 ? 3.370 -10.974 -0.927 1.00 66.00 133 LEU A N 1
ATOM 1037 C CA . LEU A 1 133 ? 3.267 -12.436 -0.930 1.00 66.00 133 LEU A CA 1
ATOM 1038 C C . LEU A 1 133 ? 3.266 -13.037 -2.340 1.00 66.00 133 LEU A C 1
ATOM 1040 O O . LEU A 1 133 ? 3.759 -14.146 -2.524 1.00 66.00 133 LEU A O 1
ATOM 1044 N N . MET A 1 134 ? 2.779 -12.305 -3.343 1.00 74.75 134 MET A N 1
ATOM 1045 C CA . MET A 1 134 ? 2.718 -12.748 -4.740 1.00 74.75 134 MET A CA 1
ATOM 1046 C C . MET A 1 134 ? 4.002 -12.433 -5.521 1.00 74.75 134 MET A C 1
ATOM 1048 O O . MET A 1 134 ? 4.212 -12.959 -6.615 1.00 74.75 134 MET A O 1
ATOM 1052 N N . ARG A 1 135 ? 4.934 -11.650 -4.953 1.00 80.81 135 ARG A N 1
ATOM 1053 C CA . ARG A 1 135 ? 6.244 -11.325 -5.558 1.00 80.81 135 ARG A CA 1
ATOM 1054 C C . ARG A 1 135 ? 7.233 -12.495 -5.461 1.00 80.81 135 ARG A C 1
ATOM 1056 O O . ARG A 1 135 ? 8.333 -12.371 -4.921 1.00 80.81 135 ARG A O 1
ATOM 1063 N N . LYS A 1 136 ? 6.835 -13.663 -5.966 1.00 78.06 136 LYS A N 1
ATOM 1064 C CA . LYS A 1 136 ? 7.603 -14.919 -5.899 1.00 78.06 136 LYS A CA 1
ATOM 1065 C C . LYS A 1 136 ? 8.499 -15.118 -7.121 1.00 78.06 136 LYS A C 1
ATOM 1067 O O . LYS A 1 136 ? 9.521 -15.801 -7.045 1.00 78.06 136 LYS A O 1
ATOM 1072 N N . ARG A 1 137 ? 8.108 -14.545 -8.261 1.00 78.50 137 ARG A N 1
ATOM 1073 C CA . ARG A 1 137 ? 8.742 -14.789 -9.558 1.00 78.50 137 ARG A CA 1
ATOM 1074 C C . ARG A 1 137 ? 9.923 -13.849 -9.790 1.00 78.50 137 ARG A C 1
ATOM 1076 O O . ARG A 1 137 ? 9.791 -12.631 -9.691 1.00 78.50 137 ARG A O 1
ATOM 1083 N N . LYS A 1 138 ? 11.069 -14.443 -10.128 1.00 86.81 138 LYS A N 1
ATOM 1084 C CA . LYS A 1 138 ? 12.317 -13.747 -10.450 1.00 86.81 138 LYS A CA 1
ATOM 1085 C C . LYS A 1 138 ? 12.486 -13.628 -11.966 1.00 86.81 138 LYS A C 1
ATOM 1087 O O . LYS A 1 138 ? 12.264 -14.606 -12.682 1.00 86.81 138 LYS A O 1
ATOM 1092 N N . VAL A 1 139 ? 12.958 -12.476 -12.432 1.00 87.31 139 VAL A N 1
ATOM 1093 C CA . VAL A 1 139 ? 13.518 -12.266 -13.775 1.00 87.31 139 VAL A CA 1
ATOM 1094 C C . VAL A 1 139 ? 15.017 -11.969 -13.686 1.00 87.31 139 VAL A C 1
ATOM 1096 O O . VAL A 1 139 ? 15.524 -11.502 -12.658 1.00 87.31 139 VAL A O 1
ATOM 1099 N N . ARG A 1 140 ? 15.756 -12.278 -14.757 1.00 82.38 140 ARG A N 1
ATOM 1100 C CA . ARG A 1 140 ? 17.190 -11.961 -14.851 1.00 82.38 140 ARG A CA 1
ATOM 1101 C C . ARG A 1 140 ? 17.381 -10.476 -15.153 1.00 82.38 140 ARG A C 1
ATOM 1103 O O . ARG A 1 140 ? 16.797 -9.961 -16.095 1.00 82.38 140 ARG A O 1
ATOM 1110 N N . GLY A 1 141 ? 18.211 -9.800 -14.363 1.00 74.31 141 GLY A N 1
ATOM 1111 C CA . GLY A 1 141 ? 18.506 -8.373 -14.529 1.00 74.31 141 GLY A CA 1
ATOM 1112 C C . GLY A 1 141 ? 19.758 -8.083 -15.356 1.00 74.31 141 GLY A C 1
ATOM 1113 O O . GLY A 1 141 ? 20.090 -6.922 -15.540 1.00 74.31 141 GLY A O 1
ATOM 1114 N N . ASP A 1 142 ? 20.456 -9.108 -15.851 1.00 78.94 142 ASP A N 1
ATOM 1115 C CA . ASP A 1 142 ? 21.835 -8.998 -16.359 1.00 78.94 142 ASP A CA 1
ATOM 1116 C C . ASP A 1 142 ? 21.978 -8.021 -17.546 1.00 78.94 142 ASP A C 1
ATOM 1118 O O . ASP A 1 142 ? 23.014 -7.374 -17.716 1.00 78.94 142 ASP A O 1
ATOM 1122 N N . ASN A 1 143 ? 20.911 -7.874 -18.338 1.00 77.44 143 ASN A N 1
ATOM 1123 C CA . ASN A 1 143 ? 20.832 -6.939 -19.465 1.00 77.44 143 ASN A CA 1
ATOM 1124 C C . ASN A 1 143 ? 20.215 -5.581 -19.088 1.00 77.44 143 ASN A C 1
ATOM 1126 O O . ASN A 1 143 ? 20.376 -4.604 -19.816 1.00 77.44 143 ASN A O 1
ATOM 1130 N N . LEU A 1 144 ? 19.563 -5.488 -17.926 1.00 76.81 144 LEU A N 1
ATOM 1131 C CA . LEU A 1 144 ? 18.997 -4.259 -17.378 1.00 76.81 144 LEU A CA 1
ATOM 1132 C C . LEU A 1 144 ? 20.064 -3.525 -16.553 1.00 76.81 144 LEU A C 1
ATOM 1134 O O . LEU A 1 144 ? 19.913 -3.272 -15.363 1.00 76.81 144 LEU A O 1
ATOM 1138 N N . LYS A 1 145 ? 21.170 -3.164 -17.213 1.00 63.94 145 LYS A N 1
ATOM 1139 C CA . LYS A 1 145 ? 22.276 -2.377 -16.627 1.00 63.94 145 LYS A CA 1
ATOM 1140 C C . LYS A 1 145 ? 21.901 -0.907 -16.364 1.00 63.94 145 LYS A C 1
ATOM 1142 O O . LYS A 1 145 ? 22.768 -0.079 -16.107 1.00 63.94 145 LYS A O 1
ATOM 1147 N N . ARG A 1 146 ? 20.623 -0.571 -16.530 1.00 68.25 146 ARG A N 1
ATOM 1148 C CA . ARG A 1 146 ? 20.035 0.766 -16.591 1.00 68.25 146 ARG A CA 1
ATOM 1149 C C . ARG A 1 146 ? 18.749 0.781 -15.765 1.00 68.25 146 ARG A C 1
ATOM 1151 O O . ARG A 1 146 ? 18.157 -0.264 -15.516 1.00 68.25 146 ARG A O 1
ATOM 1158 N N . SER A 1 147 ? 18.301 1.971 -15.396 1.00 82.81 147 SER A N 1
ATOM 1159 C CA . SER A 1 147 ? 17.068 2.212 -14.642 1.00 82.81 147 SER A CA 1
ATOM 1160 C C . SER A 1 147 ? 15.789 1.847 -15.410 1.00 82.81 147 SER A C 1
ATOM 1162 O O . SER A 1 147 ? 14.760 1.603 -14.793 1.00 82.81 147 SER A O 1
ATOM 1164 N N . TYR A 1 148 ? 15.829 1.767 -16.745 1.00 89.62 148 TYR A N 1
ATOM 1165 C CA . TYR A 1 148 ? 14.701 1.330 -17.574 1.00 89.62 148 TYR A CA 1
ATOM 1166 C C . TYR A 1 148 ? 15.155 0.784 -18.940 1.00 89.62 148 TYR A C 1
ATOM 1168 O O . TYR A 1 148 ? 16.301 0.987 -19.353 1.00 89.62 148 TYR A O 1
ATOM 1176 N N . ALA A 1 149 ? 14.249 0.107 -19.654 1.00 90.94 149 ALA A N 1
ATOM 1177 C CA . ALA A 1 149 ? 14.415 -0.296 -21.053 1.00 90.94 149 ALA A CA 1
ATOM 1178 C C . ALA A 1 149 ? 13.066 -0.416 -21.788 1.00 90.94 149 ALA A C 1
ATOM 1180 O O . ALA A 1 149 ? 12.070 -0.851 -21.210 1.00 90.94 149 ALA A O 1
ATOM 1181 N N . TYR A 1 150 ? 13.043 -0.108 -23.088 1.00 92.75 150 TYR A N 1
ATOM 1182 C CA . TYR A 1 150 ? 11.905 -0.408 -23.966 1.00 92.75 150 TYR A CA 1
ATOM 1183 C C . TYR A 1 150 ? 12.042 -1.833 -24.503 1.00 92.75 150 TYR A C 1
ATOM 1185 O O . TYR A 1 150 ? 12.995 -2.153 -25.209 1.00 92.75 150 TYR A O 1
ATOM 1193 N N . LEU A 1 151 ? 11.121 -2.714 -24.132 1.00 92.81 151 LEU A N 1
ATOM 1194 C CA . LEU A 1 151 ? 11.137 -4.119 -24.529 1.00 92.81 151 LEU A CA 1
ATOM 1195 C C . LEU A 1 151 ? 10.429 -4.364 -25.869 1.00 92.81 151 LEU A C 1
ATOM 1197 O O . LEU A 1 151 ? 10.748 -5.331 -26.555 1.00 92.81 151 LEU A O 1
ATOM 1201 N N . ARG A 1 152 ? 9.453 -3.513 -26.217 1.00 92.69 152 ARG A N 1
ATOM 1202 C CA . ARG A 1 152 ? 8.766 -3.458 -27.520 1.00 92.69 152 ARG A CA 1
ATOM 1203 C C . ARG A 1 152 ? 8.349 -2.023 -27.828 1.00 92.69 152 ARG A C 1
ATOM 1205 O O . ARG A 1 152 ? 8.040 -1.284 -26.897 1.00 92.69 152 ARG A O 1
ATOM 1212 N N . GLY A 1 153 ? 8.287 -1.661 -29.108 1.00 85.06 153 GLY A N 1
ATOM 1213 C CA . GLY A 1 153 ? 7.842 -0.333 -29.554 1.00 85.06 153 GLY A CA 1
ATOM 1214 C C . GLY A 1 153 ? 8.899 0.770 -29.434 1.00 85.06 153 GLY A C 1
ATOM 1215 O O . GLY A 1 153 ? 8.588 1.925 -29.692 1.00 85.06 153 GLY A O 1
ATOM 1216 N N . GLY A 1 154 ? 10.129 0.422 -29.042 1.00 79.31 154 GLY A N 1
ATOM 1217 C CA . GLY A 1 154 ? 11.306 1.282 -29.188 1.00 79.31 154 GLY A CA 1
ATOM 1218 C C . GLY A 1 154 ? 12.149 0.879 -30.402 1.00 79.31 154 GLY A C 1
ATOM 1219 O O . GLY A 1 154 ? 11.784 -0.033 -31.141 1.00 79.31 154 GLY A O 1
ATOM 1220 N N . ASN A 1 155 ? 13.308 1.519 -30.563 1.00 76.69 155 ASN A N 1
ATOM 1221 C CA . ASN A 1 155 ? 14.206 1.301 -31.709 1.00 76.69 155 ASN A CA 1
ATOM 1222 C C . ASN A 1 155 ? 15.066 0.024 -31.612 1.00 76.69 155 ASN A C 1
ATOM 1224 O O . ASN A 1 155 ? 15.728 -0.339 -32.580 1.00 76.69 155 ASN A O 1
ATOM 1228 N N . ASP A 1 156 ? 15.055 -0.656 -30.462 1.00 78.50 156 ASP A N 1
ATOM 1229 C CA . ASP A 1 156 ? 15.882 -1.835 -30.193 1.00 78.50 156 ASP A CA 1
ATOM 1230 C C . ASP A 1 156 ? 15.043 -3.126 -30.224 1.00 78.50 156 ASP A C 1
ATOM 1232 O O . ASP A 1 156 ? 14.023 -3.216 -29.538 1.00 78.50 156 ASP A O 1
ATOM 1236 N N . ASP A 1 157 ? 15.512 -4.160 -30.935 1.00 81.44 157 ASP A N 1
ATOM 1237 C CA . ASP A 1 157 ? 14.783 -5.433 -31.126 1.00 81.44 157 ASP A CA 1
ATOM 1238 C C . ASP A 1 157 ? 15.579 -6.686 -30.687 1.00 81.44 157 ASP A C 1
ATOM 1240 O O . ASP A 1 157 ? 15.410 -7.795 -31.205 1.00 81.44 157 ASP A O 1
ATOM 1244 N N . ASP A 1 158 ? 16.474 -6.515 -29.709 1.00 89.12 158 ASP A N 1
ATOM 1245 C CA . ASP A 1 158 ? 17.346 -7.582 -29.209 1.00 89.12 158 ASP A CA 1
ATOM 1246 C C . ASP A 1 158 ? 16.568 -8.799 -28.672 1.00 89.12 158 ASP A C 1
ATOM 1248 O O . ASP A 1 158 ? 15.524 -8.675 -28.022 1.00 89.12 158 ASP A O 1
ATOM 1252 N N . ALA A 1 159 ? 17.141 -9.998 -28.823 1.00 90.25 159 ALA A N 1
ATOM 1253 C CA . ALA A 1 159 ? 16.522 -11.247 -28.366 1.00 90.25 159 ALA A CA 1
ATOM 1254 C C . ALA A 1 159 ? 16.153 -11.239 -26.868 1.00 90.25 159 ALA A C 1
ATOM 1256 O O . ALA A 1 159 ? 15.093 -11.741 -26.488 1.00 90.25 159 ALA A O 1
ATOM 1257 N N . TRP A 1 160 ? 16.982 -10.623 -26.016 1.00 90.75 160 TRP A N 1
ATOM 1258 C CA . TRP A 1 160 ? 16.714 -10.545 -24.576 1.00 90.75 160 TRP A CA 1
ATOM 1259 C C . TRP A 1 160 ? 15.488 -9.683 -24.247 1.00 90.75 160 TRP A C 1
ATOM 1261 O O . TRP A 1 160 ? 14.808 -9.953 -23.260 1.00 90.75 160 TRP A O 1
ATOM 1271 N N . ARG A 1 161 ? 15.176 -8.669 -25.067 1.00 92.06 161 ARG A N 1
ATOM 1272 C CA . ARG A 1 161 ? 13.998 -7.806 -24.880 1.00 92.06 161 ARG A CA 1
ATOM 1273 C C . ARG A 1 161 ? 12.721 -8.576 -25.166 1.00 92.06 161 ARG A C 1
ATOM 1275 O O . ARG A 1 161 ? 11.771 -8.510 -24.386 1.00 92.06 161 ARG A O 1
ATOM 1282 N N . LYS A 1 162 ? 12.733 -9.370 -26.243 1.00 91.44 162 LYS A N 1
ATOM 1283 C CA . LYS A 1 162 ? 11.632 -10.270 -26.615 1.00 91.44 162 LYS A CA 1
ATOM 1284 C C . LYS A 1 162 ? 11.370 -11.304 -25.524 1.00 91.44 162 LYS A C 1
ATOM 1286 O O . LYS A 1 162 ? 10.220 -11.461 -25.116 1.00 91.44 162 LYS A O 1
ATOM 1291 N N . ASP A 1 163 ? 12.426 -11.955 -25.038 1.00 91.94 163 ASP A N 1
ATOM 1292 C CA . ASP A 1 163 ? 12.355 -12.935 -23.950 1.00 91.94 163 ASP A CA 1
ATOM 1293 C C . ASP A 1 163 ? 11.846 -12.299 -22.644 1.00 91.94 163 ASP A C 1
ATOM 1295 O O . ASP A 1 163 ? 10.869 -12.770 -22.061 1.00 91.94 163 ASP A O 1
ATOM 1299 N N . MET A 1 164 ? 12.410 -11.156 -22.237 1.00 92.94 164 MET A N 1
ATOM 1300 C CA . MET A 1 164 ? 11.971 -10.419 -21.048 1.00 92.94 164 MET A CA 1
ATOM 1301 C C . MET A 1 164 ? 10.492 -10.016 -21.132 1.00 92.94 164 MET A C 1
ATOM 1303 O O . MET A 1 164 ? 9.733 -10.248 -20.191 1.00 92.94 164 MET A O 1
ATOM 1307 N N . ALA A 1 165 ? 10.052 -9.463 -22.268 1.00 93.75 165 ALA A N 1
ATOM 1308 C CA . ALA A 1 165 ? 8.652 -9.099 -22.480 1.00 93.75 165 ALA A CA 1
ATOM 1309 C C . ALA A 1 165 ? 7.724 -10.314 -22.360 1.00 93.75 165 ALA A C 1
ATOM 1311 O O . ALA A 1 165 ? 6.671 -10.229 -21.731 1.00 93.75 165 ALA A O 1
ATOM 1312 N N . GLN A 1 166 ? 8.105 -11.453 -22.946 1.00 93.06 166 GLN A N 1
ATOM 1313 C CA . GLN A 1 166 ? 7.320 -12.685 -22.853 1.00 93.06 166 GLN A CA 1
ATOM 1314 C C . GLN A 1 166 ? 7.241 -13.203 -21.413 1.00 93.06 166 GLN A C 1
ATOM 1316 O O . GLN A 1 166 ? 6.153 -13.564 -20.962 1.00 93.06 166 GLN A O 1
ATOM 1321 N N . GLN A 1 167 ? 8.354 -13.200 -20.674 1.00 93.31 167 GLN A N 1
ATOM 1322 C CA . GLN A 1 167 ? 8.378 -13.623 -19.272 1.00 93.31 167 GLN A CA 1
ATOM 1323 C C . GLN A 1 167 ? 7.499 -12.734 -18.386 1.00 93.31 167 GLN A C 1
ATOM 1325 O O . GLN A 1 167 ? 6.706 -13.255 -17.603 1.00 93.31 167 GLN A O 1
ATOM 1330 N N . LEU A 1 168 ? 7.587 -11.409 -18.532 1.00 94.38 168 LEU A N 1
ATOM 1331 C CA . LEU A 1 168 ? 6.782 -10.467 -17.749 1.00 94.38 168 LEU A CA 1
ATOM 1332 C C . LEU A 1 168 ? 5.292 -10.558 -18.085 1.00 94.38 168 LEU A C 1
ATOM 1334 O O . LEU A 1 168 ? 4.466 -10.566 -17.176 1.00 94.38 168 LEU A O 1
ATOM 1338 N N . LEU A 1 169 ? 4.936 -10.704 -19.365 1.00 94.69 169 LEU A N 1
ATOM 1339 C CA . LEU A 1 169 ? 3.550 -10.942 -19.778 1.00 94.69 169 LEU A CA 1
ATOM 1340 C C . LEU A 1 169 ? 3.001 -12.251 -19.204 1.00 94.69 169 LEU A C 1
ATOM 1342 O O . LEU A 1 169 ? 1.853 -12.290 -18.765 1.00 94.69 169 LEU A O 1
ATOM 1346 N N . ARG A 1 170 ? 3.814 -13.315 -19.179 1.00 93.62 170 ARG A N 1
ATOM 1347 C CA . ARG A 1 170 ? 3.433 -14.584 -18.553 1.00 93.62 170 ARG A CA 1
ATOM 1348 C C . ARG A 1 170 ? 3.164 -14.389 -17.061 1.00 93.62 170 ARG A C 1
ATOM 1350 O O . ARG A 1 170 ? 2.089 -14.756 -16.606 1.00 93.62 170 ARG A O 1
ATOM 1357 N N . TYR A 1 171 ? 4.076 -13.748 -16.328 1.00 92.62 171 TYR A N 1
ATOM 1358 C CA . TYR A 1 171 ? 3.896 -13.489 -14.895 1.00 92.62 171 TYR A CA 1
ATOM 1359 C C . TYR A 1 171 ? 2.705 -12.580 -14.598 1.00 92.62 171 TYR A C 1
ATOM 1361 O O . TYR A 1 171 ? 1.961 -12.858 -13.666 1.00 92.62 171 TYR A O 1
ATOM 1369 N N . ARG A 1 172 ? 2.468 -11.544 -15.409 1.00 91.69 172 ARG A N 1
ATOM 1370 C CA . ARG A 1 172 ? 1.252 -10.725 -15.320 1.00 91.69 172 ARG A CA 1
ATOM 1371 C C . ARG A 1 172 ? 0.002 -11.591 -15.428 1.00 91.69 172 ARG A C 1
ATOM 1373 O O . ARG A 1 172 ? -0.902 -11.449 -14.618 1.00 91.69 172 ARG A O 1
ATOM 1380 N N . ASN A 1 173 ? -0.056 -12.474 -16.422 1.00 90.50 173 ASN A N 1
ATOM 1381 C CA . ASN A 1 173 ? -1.224 -13.323 -16.639 1.00 90.50 173 ASN A CA 1
ATOM 1382 C C . ASN A 1 173 ? -1.395 -14.369 -15.528 1.00 90.50 173 ASN A C 1
ATOM 1384 O O . ASN A 1 173 ? -2.525 -14.608 -15.125 1.00 90.50 173 ASN A O 1
ATOM 1388 N N . GLU A 1 174 ? -0.304 -14.947 -15.011 1.00 87.69 174 GLU A N 1
ATOM 1389 C CA . GLU A 1 174 ? -0.329 -15.818 -13.823 1.00 87.69 174 GLU A CA 1
ATOM 1390 C C . GLU A 1 174 ? -0.911 -15.067 -12.615 1.00 87.69 174 GLU A C 1
ATOM 1392 O O . GLU A 1 174 ? -1.859 -15.538 -12.002 1.00 87.69 174 GLU A O 1
ATOM 1397 N N . ILE A 1 175 ? -0.414 -13.860 -12.330 1.00 85.19 175 ILE A N 1
ATOM 1398 C CA . ILE A 1 175 ? -0.883 -13.032 -11.209 1.00 85.19 175 ILE A CA 1
ATOM 1399 C C . ILE A 1 175 ? -2.347 -12.614 -11.394 1.00 85.19 175 ILE A C 1
ATOM 1401 O O . ILE A 1 175 ? -3.118 -12.658 -10.445 1.00 85.19 175 ILE A O 1
ATOM 1405 N N . LEU A 1 176 ? -2.756 -12.226 -12.605 1.00 82.69 176 LEU A N 1
ATOM 1406 C CA . LEU A 1 176 ? -4.156 -11.903 -12.900 1.00 82.69 176 LEU A CA 1
ATOM 1407 C C . LEU A 1 176 ? -5.070 -13.121 -12.753 1.00 82.69 176 LEU A C 1
ATOM 1409 O O . LEU A 1 176 ? -6.194 -12.978 -12.279 1.00 82.69 176 LEU A O 1
ATOM 1413 N N . ALA A 1 177 ? -4.601 -14.306 -13.146 1.00 79.06 177 ALA A N 1
ATOM 1414 C CA . ALA A 1 177 ? -5.331 -15.546 -12.930 1.00 79.06 177 ALA A CA 1
ATOM 1415 C C . ALA A 1 177 ? -5.435 -15.867 -11.436 1.00 79.06 177 ALA A C 1
ATOM 1417 O O . ALA A 1 177 ? -6.509 -16.250 -10.997 1.00 79.06 177 ALA A O 1
ATOM 1418 N N . GLU A 1 178 ? -4.377 -15.646 -10.649 1.00 75.94 178 GLU A N 1
ATOM 1419 C CA . GLU A 1 178 ? -4.428 -15.764 -9.188 1.00 75.94 178 GLU A CA 1
ATOM 1420 C C . GLU A 1 178 ? -5.420 -14.758 -8.582 1.00 75.94 178 GLU A C 1
ATOM 1422 O O . GLU A 1 178 ? -6.243 -15.156 -7.765 1.00 75.94 178 GLU A O 1
ATOM 1427 N N . PHE A 1 179 ? -5.441 -13.497 -9.030 1.00 66.25 179 PHE A N 1
ATOM 1428 C CA . PHE A 1 179 ? -6.460 -12.531 -8.596 1.00 66.25 179 PHE A CA 1
ATOM 1429 C C . PHE A 1 179 ? -7.880 -12.986 -8.949 1.00 66.25 179 PHE A C 1
ATOM 1431 O O . PHE A 1 179 ? -8.763 -12.949 -8.102 1.00 66.25 179 PHE A O 1
ATOM 1438 N N . THR A 1 180 ? -8.093 -13.471 -10.173 1.00 63.81 180 THR A N 1
ATOM 1439 C CA . THR A 1 180 ? -9.415 -13.931 -10.632 1.00 63.81 180 THR A CA 1
ATOM 1440 C C . THR A 1 180 ? -9.849 -15.212 -9.910 1.00 63.81 180 THR A C 1
ATOM 1442 O O . THR A 1 180 ? -11.021 -15.384 -9.597 1.00 63.81 180 THR A O 1
ATOM 1445 N N . ALA A 1 181 ? -8.911 -16.116 -9.619 1.00 54.00 181 ALA A N 1
ATOM 1446 C CA . ALA A 1 181 ? -9.166 -17.340 -8.867 1.00 54.00 181 ALA A CA 1
ATOM 1447 C C . ALA A 1 181 ? -9.499 -17.040 -7.401 1.00 54.00 181 ALA A C 1
ATOM 1449 O O . ALA A 1 181 ? -10.362 -17.705 -6.845 1.00 54.00 181 ALA A O 1
ATOM 1450 N N . VAL A 1 182 ? -8.887 -16.014 -6.801 1.00 49.97 182 VAL A N 1
ATOM 1451 C CA . VAL A 1 182 ? -9.280 -15.497 -5.478 1.00 49.97 182 VAL A CA 1
ATOM 1452 C C . VAL A 1 182 ? -10.686 -14.883 -5.516 1.00 49.97 182 VAL A C 1
ATOM 1454 O O . VAL A 1 182 ? -11.431 -15.008 -4.553 1.00 49.97 182 VAL A O 1
ATOM 1457 N N . GLU A 1 183 ? -11.086 -14.260 -6.627 1.00 47.41 183 GLU A N 1
ATOM 1458 C CA . GLU A 1 183 ? -12.437 -13.702 -6.798 1.00 47.41 183 GLU A CA 1
ATOM 1459 C C . GLU A 1 183 ? -13.521 -14.767 -7.073 1.00 47.41 183 GLU A C 1
ATOM 1461 O O . GLU A 1 183 ? -14.694 -14.519 -6.798 1.00 47.41 183 GLU A O 1
ATOM 1466 N N . GLN A 1 184 ? -13.157 -15.937 -7.615 1.00 38.97 184 GLN A N 1
ATOM 1467 C CA . GLN A 1 184 ? -14.096 -17.008 -7.998 1.00 38.97 184 GLN A CA 1
ATOM 1468 C C . GLN A 1 184 ? -14.052 -18.251 -7.087 1.00 38.97 184 GLN A C 1
ATOM 1470 O O . GLN A 1 184 ? -14.980 -19.058 -7.123 1.00 38.97 184 GLN A O 1
ATOM 1475 N N . GLY A 1 185 ? -12.992 -18.425 -6.297 1.00 36.22 185 GLY A N 1
ATOM 1476 C CA . GLY A 1 185 ? -12.722 -19.599 -5.470 1.00 36.22 185 GLY A CA 1
ATOM 1477 C C . GLY A 1 185 ? -12.783 -19.279 -3.983 1.00 36.22 185 GLY A C 1
ATOM 1478 O O . GLY A 1 185 ? -11.772 -18.973 -3.358 1.00 36.22 185 GLY A O 1
ATOM 1479 N N . ASP A 1 186 ? -13.979 -19.400 -3.420 1.00 45.66 186 ASP A N 1
ATOM 1480 C CA . ASP A 1 186 ? -14.193 -19.475 -1.980 1.00 45.66 186 ASP A CA 1
ATOM 1481 C C . ASP A 1 186 ? -13.915 -20.923 -1.542 1.00 45.66 186 ASP A C 1
ATOM 1483 O O . ASP A 1 186 ? -14.689 -21.825 -1.870 1.00 45.66 186 ASP A O 1
ATOM 1487 N N . THR A 1 187 ? -12.738 -21.174 -0.955 1.00 35.28 187 THR A N 1
ATOM 1488 C CA . THR A 1 187 ? -12.433 -22.161 0.111 1.00 35.28 187 THR A CA 1
ATOM 1489 C C . THR A 1 187 ? -10.906 -22.298 0.273 1.00 35.28 187 THR A C 1
ATOM 1491 O O . THR A 1 187 ? -10.198 -22.663 -0.656 1.00 35.28 187 THR A O 1
ATOM 1494 N N . GLU A 1 188 ? -10.417 -22.025 1.487 1.00 32.03 188 GLU A N 1
ATOM 1495 C CA . GLU A 1 188 ? -9.040 -22.215 1.995 1.00 32.03 188 GLU A CA 1
ATOM 1496 C C . GLU A 1 188 ? -7.957 -21.147 1.689 1.00 32.03 188 GLU A C 1
ATOM 1498 O O . GLU A 1 188 ? -7.217 -21.170 0.708 1.00 32.03 188 GLU A O 1
ATOM 1503 N N . ALA A 1 189 ? -7.809 -20.248 2.673 1.00 35.91 189 ALA A N 1
ATOM 1504 C CA . ALA A 1 189 ? -6.555 -19.739 3.241 1.00 35.91 189 ALA A CA 1
ATOM 1505 C C . ALA A 1 189 ? -5.394 -19.392 2.283 1.00 35.91 189 ALA A C 1
ATOM 1507 O O . ALA A 1 189 ? -4.295 -19.932 2.377 1.00 35.91 189 ALA A O 1
ATOM 1508 N N . ASN A 1 190 ? -5.575 -18.363 1.457 1.00 32.69 190 ASN A N 1
ATOM 1509 C CA . ASN A 1 190 ? -4.484 -17.435 1.149 1.00 32.69 190 ASN A CA 1
ATOM 1510 C C . ASN A 1 190 ? -5.030 -16.013 1.204 1.00 32.69 190 ASN A C 1
ATOM 1512 O O . ASN A 1 190 ? -5.559 -15.484 0.228 1.00 32.69 190 ASN A O 1
ATOM 1516 N N . VAL A 1 191 ? -4.915 -15.414 2.388 1.00 37.03 191 VAL A N 1
ATOM 1517 C CA . VAL A 1 191 ? -5.307 -14.037 2.681 1.00 37.03 191 VAL A CA 1
ATOM 1518 C C . VAL A 1 191 ? -4.557 -13.095 1.736 1.00 37.03 191 VAL A C 1
ATOM 1520 O O . VAL A 1 191 ? -3.409 -12.722 1.970 1.00 37.03 191 VAL A O 1
ATOM 1523 N N . THR A 1 192 ? -5.211 -12.720 0.642 1.00 37.62 192 THR A N 1
ATOM 1524 C CA . THR A 1 192 ? -4.709 -11.718 -0.295 1.00 37.62 192 THR A CA 1
ATOM 1525 C C . THR A 1 192 ? -5.696 -10.565 -0.253 1.00 37.62 192 THR A C 1
ATOM 1527 O O . THR A 1 192 ? -6.799 -10.656 -0.784 1.00 37.62 192 THR A O 1
ATOM 1530 N N . PHE A 1 193 ? -5.335 -9.505 0.470 1.00 43.16 193 PHE A N 1
ATOM 1531 C CA . PHE A 1 193 ? -6.187 -8.327 0.604 1.00 43.16 193 PHE A CA 1
ATOM 1532 C C . PHE A 1 193 ? -6.340 -7.598 -0.736 1.00 43.16 193 PHE A C 1
ATOM 1534 O O . PHE A 1 193 ? -5.439 -7.598 -1.576 1.00 43.16 193 PHE A O 1
ATOM 1541 N N . CYS A 1 194 ? -7.502 -6.965 -0.900 1.00 44.22 194 CYS A N 1
ATOM 1542 C CA . CYS A 1 194 ? -7.904 -6.182 -2.063 1.00 44.22 194 CYS A CA 1
ATOM 1543 C C . CYS A 1 194 ? -6.792 -5.229 -2.546 1.00 44.22 194 CYS A C 1
ATOM 1545 O O . CYS A 1 194 ? -6.373 -4.331 -1.825 1.00 44.22 194 CYS A O 1
ATOM 1547 N N . VAL A 1 195 ? -6.329 -5.406 -3.785 1.00 41.69 195 VAL A N 1
ATOM 1548 C CA . VAL A 1 195 ? -5.218 -4.630 -4.376 1.00 41.69 195 VAL A CA 1
ATOM 1549 C C . VAL A 1 195 ? -5.650 -3.223 -4.812 1.00 41.69 195 VAL A C 1
ATOM 1551 O O . VAL A 1 195 ? -4.839 -2.302 -4.885 1.00 41.69 195 VAL A O 1
ATOM 1554 N N . ASP A 1 196 ? -6.945 -3.033 -5.055 1.00 51.81 196 ASP A N 1
ATOM 1555 C CA . ASP A 1 196 ? -7.551 -1.756 -5.430 1.00 51.81 196 ASP A CA 1
ATOM 1556 C C . ASP A 1 196 ? -7.626 -0.814 -4.213 1.00 51.81 196 ASP A C 1
ATOM 1558 O O . ASP A 1 196 ? -8.267 -1.125 -3.206 1.00 51.81 196 ASP A O 1
ATOM 1562 N N . ALA A 1 197 ? -6.928 0.325 -4.295 1.00 51.62 197 ALA A N 1
ATOM 1563 C CA . ALA A 1 197 ? -6.880 1.344 -3.246 1.00 51.62 197 ALA A CA 1
ATOM 1564 C C . ALA A 1 197 ? -8.239 2.021 -3.014 1.00 51.62 197 ALA A C 1
ATOM 1566 O O . ALA A 1 197 ? -8.616 2.240 -1.865 1.00 51.62 197 ALA A O 1
ATOM 1567 N N . THR A 1 198 ? -8.998 2.288 -4.077 1.00 60.47 198 THR A N 1
ATOM 1568 C CA . THR A 1 198 ? -10.338 2.880 -3.997 1.00 60.47 198 THR A CA 1
ATOM 1569 C C . THR A 1 198 ? -11.290 1.924 -3.296 1.00 60.47 198 THR A C 1
ATOM 1571 O O . THR A 1 198 ? -12.023 2.315 -2.390 1.00 60.47 198 THR A O 1
ATOM 1574 N N . ARG A 1 199 ? -11.234 0.637 -3.650 1.00 61.53 199 ARG A N 1
ATOM 1575 C CA . ARG A 1 199 ? -12.042 -0.393 -2.991 1.00 61.53 199 ARG A CA 1
ATOM 1576 C C . ARG A 1 199 ? -11.610 -0.639 -1.544 1.00 61.53 199 ARG A C 1
ATOM 1578 O O . ARG A 1 199 ? -12.482 -0.819 -0.701 1.00 61.53 199 ARG A O 1
ATOM 1585 N N . ARG A 1 200 ? -10.307 -0.619 -1.232 1.00 67.44 200 ARG A N 1
ATOM 1586 C CA . ARG A 1 200 ? -9.813 -0.686 0.158 1.00 67.44 200 ARG A CA 1
ATOM 1587 C C . ARG A 1 200 ? -10.331 0.475 0.985 1.00 67.44 200 ARG A C 1
ATOM 1589 O O . ARG A 1 200 ? -10.899 0.239 2.042 1.00 67.44 200 ARG A O 1
ATOM 1596 N N . LYS A 1 201 ? -10.230 1.695 0.460 1.00 75.50 201 LYS A N 1
ATOM 1597 C CA . LYS A 1 201 ? -10.768 2.872 1.132 1.00 75.50 201 LYS A CA 1
ATOM 1598 C C . LYS A 1 201 ? -12.278 2.764 1.339 1.00 75.50 201 LYS A C 1
ATOM 1600 O O . LYS A 1 201 ? -12.756 3.029 2.431 1.00 75.50 201 LYS A O 1
ATOM 1605 N N . LEU A 1 202 ? -13.020 2.282 0.341 1.00 71.94 202 LEU A N 1
ATOM 1606 C CA . LEU A 1 202 ? -14.456 2.034 0.483 1.00 71.94 202 LEU A CA 1
ATOM 1607 C C . LEU A 1 202 ? -14.759 0.991 1.576 1.00 71.94 202 LEU A C 1
ATOM 1609 O O . LEU A 1 202 ? -15.710 1.164 2.332 1.00 71.94 202 LEU A O 1
ATOM 1613 N N . ILE A 1 203 ? -13.960 -0.079 1.676 1.00 76.00 203 ILE A N 1
ATOM 1614 C CA . ILE A 1 203 ? -14.063 -1.099 2.734 1.00 76.00 203 ILE A CA 1
ATOM 1615 C C . ILE A 1 203 ? -13.774 -0.493 4.113 1.00 76.00 203 ILE A C 1
ATOM 1617 O O . ILE A 1 203 ? -14.528 -0.749 5.049 1.00 76.00 203 ILE A O 1
ATOM 1621 N N . GLU A 1 204 ? -12.709 0.297 4.241 1.00 84.69 204 GLU A N 1
ATOM 1622 C CA . GLU A 1 204 ? -12.302 0.965 5.483 1.00 84.69 204 GLU A CA 1
ATOM 1623 C C . GLU A 1 204 ? -13.365 1.969 5.944 1.00 84.69 204 GLU A C 1
ATOM 1625 O O . GLU A 1 204 ? -13.891 1.838 7.052 1.00 84.69 204 GLU A O 1
ATOM 1630 N N . ASP A 1 205 ? -13.765 2.893 5.065 1.00 88.00 205 ASP A N 1
ATOM 1631 C CA . ASP A 1 205 ? -14.788 3.905 5.341 1.00 88.00 205 ASP A CA 1
ATOM 1632 C C . ASP A 1 205 ? -16.108 3.220 5.754 1.00 88.00 205 ASP A C 1
ATOM 1634 O O . ASP A 1 205 ? -16.736 3.582 6.758 1.00 88.00 205 ASP A O 1
ATOM 1638 N N . ARG A 1 206 ? -16.502 2.153 5.041 1.00 90.56 206 ARG A N 1
ATOM 1639 C CA . ARG A 1 206 ? -17.717 1.396 5.355 1.00 90.56 206 ARG A CA 1
ATOM 1640 C C . ARG A 1 206 ? -17.620 0.651 6.686 1.00 90.56 206 ARG A C 1
ATOM 1642 O O . ARG A 1 206 ? -18.589 0.643 7.447 1.00 90.56 206 ARG A O 1
ATOM 1649 N N . ALA A 1 207 ? -16.478 0.039 6.995 1.00 92.75 207 ALA A N 1
ATOM 1650 C CA . ALA A 1 207 ? -16.255 -0.628 8.275 1.00 92.75 207 ALA A CA 1
ATOM 1651 C C . ALA A 1 207 ? -16.351 0.366 9.444 1.00 92.75 207 ALA A C 1
ATOM 1653 O O . ALA A 1 207 ? -17.030 0.085 10.435 1.00 92.75 207 ALA A O 1
ATOM 1654 N N . VAL A 1 208 ? -15.759 1.555 9.302 1.00 96.81 208 VAL A N 1
ATOM 1655 C CA . VAL A 1 208 ? -15.845 2.637 10.293 1.00 96.81 208 VAL A CA 1
ATOM 1656 C C . VAL A 1 208 ? -17.295 3.064 10.526 1.00 96.81 208 VAL A C 1
ATOM 1658 O O . VAL A 1 208 ? -17.725 3.171 11.678 1.00 96.81 208 VAL A O 1
ATOM 1661 N N . GLU A 1 209 ? -18.082 3.267 9.467 1.00 96.88 209 GLU A N 1
ATOM 1662 C CA . GLU A 1 209 ? -19.511 3.580 9.594 1.00 96.88 209 GLU A CA 1
ATOM 1663 C C . GLU A 1 209 ? -20.280 2.502 10.364 1.00 96.88 209 GLU A C 1
ATOM 1665 O O . GLU A 1 209 ? -21.065 2.817 11.262 1.00 96.88 209 GLU A O 1
ATOM 1670 N N . ILE A 1 210 ? -20.045 1.230 10.041 1.00 97.62 210 ILE A N 1
ATOM 1671 C CA . ILE A 1 210 ? -20.710 0.092 10.687 1.00 97.62 210 ILE A CA 1
ATOM 1672 C C . ILE A 1 210 ? -20.371 0.040 12.179 1.00 97.62 210 ILE A C 1
ATOM 1674 O O . ILE A 1 210 ? -21.257 -0.173 13.010 1.00 97.62 210 ILE A O 1
ATOM 1678 N N . VAL A 1 211 ? -19.112 0.284 12.549 1.00 98.12 211 VAL A N 1
ATOM 1679 C CA . VAL A 1 211 ? -18.686 0.312 13.957 1.00 98.12 211 VAL A CA 1
ATOM 1680 C C . VAL A 1 211 ? -19.289 1.506 14.700 1.00 98.12 211 VAL A C 1
ATOM 1682 O O . VAL A 1 211 ? -19.771 1.347 15.825 1.00 98.12 211 VAL A O 1
ATOM 1685 N N . LYS A 1 212 ? -19.355 2.687 14.070 1.00 97.75 212 LYS A N 1
ATOM 1686 C CA . LYS A 1 212 ? -20.054 3.859 14.629 1.00 97.75 212 LYS A CA 1
ATOM 1687 C C . LYS A 1 212 ? -21.528 3.555 14.898 1.00 97.75 212 LYS A C 1
ATOM 1689 O O . LYS A 1 212 ? -22.032 3.884 15.970 1.00 97.75 212 LYS A O 1
ATOM 1694 N N . GLN A 1 213 ? -22.203 2.879 13.968 1.00 96.88 213 GLN A N 1
ATOM 1695 C CA . GLN A 1 213 ? -23.596 2.454 14.135 1.00 96.88 213 GLN A CA 1
ATOM 1696 C C . GLN A 1 213 ? -23.753 1.415 15.254 1.00 96.88 213 GLN A C 1
ATOM 1698 O O . GLN A 1 213 ? -24.668 1.527 16.071 1.00 96.88 213 GLN A O 1
ATOM 1703 N N . HIS A 1 214 ? -22.841 0.443 15.349 1.00 97.44 214 HIS A N 1
ATOM 1704 C CA . HIS A 1 214 ? -22.848 -0.565 16.414 1.00 97.44 214 HIS A CA 1
ATOM 1705 C C . HIS A 1 214 ? -22.772 0.070 17.813 1.00 97.44 214 HIS A C 1
ATOM 1707 O O . HIS A 1 214 ? -23.455 -0.367 18.741 1.00 97.44 214 HIS A O 1
ATOM 1713 N N . TYR A 1 215 ? -22.001 1.151 17.953 1.00 96.06 215 TYR A N 1
ATOM 1714 C CA . TYR A 1 215 ? -21.855 1.902 19.199 1.00 96.06 215 TYR A CA 1
ATOM 1715 C C . TYR A 1 215 ? -22.651 3.212 19.240 1.00 96.06 215 TYR A C 1
ATOM 1717 O O . TYR A 1 215 ? -22.300 4.103 20.008 1.00 96.06 215 TYR A O 1
ATOM 1725 N N . ALA A 1 216 ? -23.774 3.323 18.522 1.00 95.31 216 ALA A N 1
ATOM 1726 C CA . ALA A 1 216 ? -24.559 4.564 18.414 1.00 95.31 216 ALA A CA 1
ATOM 1727 C C . ALA A 1 216 ? -25.039 5.179 19.752 1.00 95.31 216 ALA A C 1
ATOM 1729 O O . ALA A 1 216 ? -25.450 6.334 19.798 1.00 95.31 216 ALA A O 1
ATOM 1730 N N . LYS A 1 217 ? -25.001 4.422 20.860 1.00 94.62 217 LYS A N 1
ATOM 1731 C CA . LYS A 1 217 ? -25.306 4.917 22.219 1.00 94.62 217 LYS A CA 1
ATOM 1732 C C . LYS A 1 217 ? -24.158 5.705 22.867 1.00 94.62 217 LYS A C 1
ATOM 1734 O O . LYS A 1 217 ? -24.349 6.270 23.944 1.00 94.62 217 LYS A O 1
ATOM 1739 N N . TRP A 1 218 ? -22.974 5.693 22.267 1.00 95.62 218 TRP A N 1
ATOM 1740 C CA . TRP A 1 218 ? -21.789 6.414 22.716 1.00 95.62 218 TRP A CA 1
ATOM 1741 C C . TRP A 1 218 ? -21.571 7.648 21.841 1.00 95.62 218 TRP A C 1
ATOM 1743 O O . TRP A 1 218 ? -21.883 7.641 20.652 1.00 95.62 218 TRP A O 1
ATOM 1753 N N . THR A 1 219 ? -20.981 8.696 22.411 1.00 96.75 219 THR A N 1
ATOM 1754 C CA . THR A 1 219 ? -20.454 9.808 21.616 1.00 96.75 219 THR A CA 1
ATOM 1755 C C . THR A 1 219 ? -19.173 9.342 20.934 1.00 96.75 219 THR A C 1
ATOM 1757 O O . THR A 1 219 ? -18.308 8.793 21.613 1.00 96.75 219 THR A O 1
ATOM 1760 N N . CYS A 1 220 ? -19.045 9.551 19.625 1.00 97.06 220 CYS A N 1
ATOM 1761 C CA . CYS A 1 220 ? -17.908 9.087 18.831 1.00 97.06 220 CYS A CA 1
ATOM 1762 C C . CYS A 1 220 ? -17.083 10.257 18.281 1.00 97.06 220 CYS A C 1
ATOM 1764 O O . CYS A 1 220 ? -17.645 11.223 17.768 1.00 97.06 220 CYS A O 1
ATOM 1766 N N . GLU A 1 221 ? -15.763 10.122 18.336 1.00 96.19 221 GLU A N 1
ATOM 1767 C CA . GLU A 1 221 ? -14.776 10.981 17.686 1.00 96.19 221 GLU A CA 1
ATOM 1768 C C . GLU A 1 221 ? -13.841 10.105 16.833 1.00 96.19 221 GLU A C 1
ATOM 1770 O O . GLU A 1 221 ? -13.409 9.042 17.287 1.00 96.19 221 GLU A O 1
ATOM 1775 N N . SER A 1 222 ? -13.534 10.528 15.600 1.00 93.88 222 SER A N 1
ATOM 1776 C CA . SER A 1 222 ? -12.515 9.861 14.772 1.00 93.88 222 SER A CA 1
ATOM 1777 C C . SER A 1 222 ? -11.117 10.335 15.170 1.00 93.88 222 SER A C 1
ATOM 1779 O O . SER A 1 222 ? -10.889 11.525 15.382 1.00 93.88 222 SER A O 1
ATOM 1781 N N . LYS A 1 223 ? -10.200 9.376 15.284 1.00 93.06 223 LYS A N 1
ATOM 1782 C CA . LY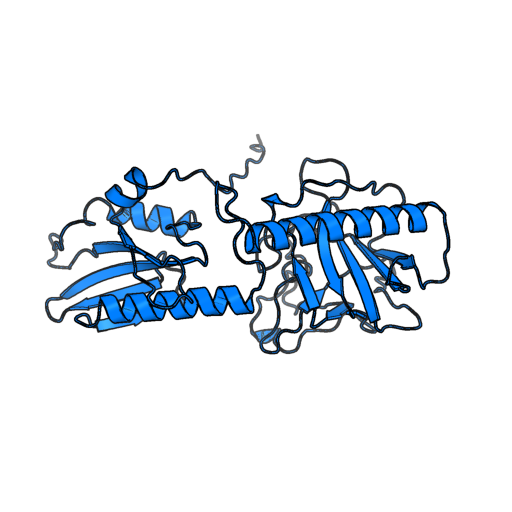S A 1 223 ? -8.793 9.505 15.680 1.00 93.06 223 LYS A CA 1
ATOM 1783 C C . LYS A 1 223 ? -7.832 8.902 14.651 1.00 93.06 223 LYS A C 1
ATOM 1785 O O . LYS A 1 223 ? -6.626 8.877 14.886 1.00 93.06 223 LYS A O 1
ATOM 1790 N N . GLU A 1 224 ? -8.347 8.498 13.491 1.00 81.12 224 GLU A N 1
ATOM 1791 C CA . GLU A 1 224 ? -7.602 7.877 12.384 1.00 81.12 224 GLU A CA 1
ATOM 1792 C C . GLU A 1 224 ? -6.386 8.730 11.961 1.00 81.12 224 GLU A C 1
ATOM 1794 O O . GLU A 1 224 ? -5.270 8.232 11.809 1.00 81.12 224 GLU A O 1
ATOM 1799 N N . ALA A 1 225 ? -6.562 10.054 11.866 1.00 77.62 225 ALA A N 1
ATOM 1800 C CA . ALA A 1 225 ? -5.495 10.987 11.490 1.00 77.62 225 ALA A CA 1
ATOM 1801 C C . ALA A 1 225 ? -4.404 11.158 12.569 1.00 77.62 225 ALA A C 1
ATOM 1803 O O . ALA A 1 225 ? -3.258 11.477 12.242 1.00 77.62 225 ALA A O 1
ATOM 1804 N N . ASP A 1 226 ? -4.728 10.906 13.841 1.00 77.75 226 ASP A N 1
ATOM 1805 C CA . ASP A 1 226 ? -3.823 11.116 14.980 1.00 77.75 226 ASP A CA 1
ATOM 1806 C C . ASP A 1 226 ? -2.779 9.991 15.095 1.00 77.75 226 ASP A C 1
ATOM 1808 O O . ASP A 1 226 ? -1.797 10.107 15.839 1.00 77.75 226 ASP A O 1
ATOM 1812 N N . LYS A 1 227 ? -2.980 8.878 14.368 1.00 77.81 227 LYS A N 1
ATOM 1813 C CA . LYS A 1 227 ? -2.116 7.686 14.369 1.00 77.81 227 LYS A CA 1
ATOM 1814 C C . LYS A 1 227 ? -1.819 7.193 15.788 1.00 77.81 227 LYS A C 1
ATOM 1816 O O . LYS A 1 227 ? -0.701 6.763 16.069 1.00 77.81 227 LYS A O 1
ATOM 1821 N N . CYS A 1 228 ? -2.764 7.287 16.721 1.00 81.44 228 CYS A N 1
ATOM 1822 C CA . CYS A 1 228 ? -2.517 7.058 18.149 1.00 81.44 228 CYS A CA 1
ATOM 1823 C C . CYS A 1 228 ? -2.650 5.586 18.595 1.00 81.44 228 CYS A C 1
ATOM 1825 O O . CYS A 1 228 ? -2.491 5.298 19.782 1.00 81.44 228 CYS A O 1
ATOM 1827 N N . GLY A 1 229 ? -2.837 4.661 17.642 1.00 84.25 229 GLY A N 1
ATOM 1828 C CA . GLY A 1 229 ? -2.945 3.211 17.867 1.00 84.25 229 GLY A CA 1
ATOM 1829 C C . GLY A 1 229 ? -4.383 2.694 18.001 1.00 84.25 229 GLY A C 1
ATOM 1830 O O . GLY A 1 229 ? -4.572 1.579 18.483 1.00 84.25 229 GLY A O 1
ATOM 1831 N N . TYR A 1 230 ? -5.362 3.534 17.663 1.00 93.00 230 TYR A N 1
ATOM 1832 C CA . TYR A 1 230 ? -6.780 3.214 17.516 1.00 93.00 230 TYR A CA 1
ATOM 1833 C C . TYR A 1 230 ? -7.433 4.242 16.575 1.00 93.00 230 TYR A C 1
ATOM 1835 O O . TYR A 1 230 ? -6.958 5.378 16.486 1.00 93.00 230 TYR A O 1
ATOM 1843 N N . ASP A 1 231 ? -8.543 3.871 15.937 1.00 95.25 231 ASP A N 1
ATOM 1844 C CA . ASP A 1 231 ? -9.230 4.707 14.945 1.00 95.25 231 ASP A CA 1
ATOM 1845 C C . ASP A 1 231 ? -10.356 5.547 15.541 1.00 95.25 231 ASP A C 1
ATOM 1847 O O . ASP A 1 231 ? -10.585 6.678 15.121 1.00 95.25 231 ASP A O 1
ATOM 1851 N N . LEU A 1 232 ? -11.086 5.012 16.523 1.00 97.62 232 LEU A N 1
ATOM 1852 C CA . LEU A 1 232 ? -12.280 5.653 17.074 1.00 97.62 232 LEU A CA 1
ATOM 1853 C C . LEU A 1 232 ? -12.205 5.780 18.595 1.00 97.62 232 LEU A C 1
ATOM 1855 O O . LEU A 1 232 ? -11.929 4.812 19.308 1.00 97.62 232 LEU A O 1
ATOM 1859 N N . LEU A 1 233 ? -12.531 6.971 19.098 1.00 96.94 233 LEU A N 1
ATOM 1860 C CA . LEU A 1 233 ? -12.767 7.227 20.514 1.00 96.94 233 LEU A CA 1
ATOM 1861 C C . LEU A 1 233 ? -14.269 7.289 20.769 1.00 96.94 233 LEU A C 1
ATOM 1863 O O . LEU A 1 233 ? -14.977 8.132 20.222 1.00 96.94 233 LEU A O 1
ATOM 1867 N N . PHE A 1 234 ? -14.750 6.428 21.655 1.00 97.12 234 PHE A N 1
ATOM 1868 C CA . PHE A 1 234 ? -16.112 6.455 22.160 1.00 97.12 234 PHE A CA 1
ATOM 1869 C C . PHE A 1 234 ? -16.129 6.911 23.615 1.00 97.12 234 PHE A C 1
ATOM 1871 O O . PHE A 1 234 ? -15.334 6.444 24.430 1.00 97.12 234 PHE A O 1
ATOM 1878 N N . SER A 1 235 ? -17.061 7.793 23.967 1.00 96.06 235 SER A N 1
ATOM 1879 C CA . SER A 1 235 ? -17.232 8.282 25.337 1.00 96.06 235 SER A CA 1
ATOM 1880 C C . SER A 1 235 ? -18.695 8.311 25.783 1.00 96.06 235 SER A C 1
ATOM 1882 O O . SER A 1 235 ? -19.621 8.442 24.977 1.00 96.06 235 SER A O 1
ATOM 1884 N N . LYS A 1 236 ? -18.915 8.170 27.093 1.00 93.56 236 LYS A N 1
ATOM 1885 C CA . LYS A 1 236 ? -20.216 8.383 27.745 1.00 93.56 236 LYS A CA 1
ATOM 1886 C C . LYS A 1 236 ? -20.196 9.641 28.600 1.00 93.56 236 LYS A C 1
ATOM 1888 O O . LYS A 1 236 ? -19.159 10.046 29.113 1.00 93.56 236 LYS A O 1
ATOM 1893 N N . LYS A 1 237 ? -21.391 10.160 28.902 1.00 89.38 237 LYS A N 1
ATOM 1894 C CA . LYS A 1 237 ? -21.584 11.227 29.903 1.00 89.38 237 LYS A CA 1
ATOM 1895 C C . LYS A 1 237 ? -21.063 10.858 31.301 1.00 89.38 237 LYS A C 1
ATOM 1897 O O . LYS A 1 237 ? -20.744 11.749 32.074 1.00 89.38 237 LYS A O 1
ATOM 1902 N N . THR A 1 238 ? -20.960 9.565 31.621 1.00 87.88 238 THR A N 1
ATOM 1903 C CA . THR A 1 238 ? -20.372 9.068 32.879 1.00 87.88 238 THR A CA 1
ATOM 1904 C C . THR A 1 238 ? -18.852 9.265 32.954 1.00 87.88 238 THR A C 1
ATOM 1906 O O . THR A 1 238 ? -18.267 9.120 34.025 1.00 87.88 238 THR A O 1
ATOM 1909 N N . GLY A 1 239 ? -18.208 9.595 31.829 1.00 88.75 239 GLY A N 1
ATOM 1910 C CA . GLY A 1 239 ? -16.759 9.721 31.689 1.00 88.75 239 GLY A CA 1
ATOM 1911 C C . GLY A 1 239 ? -16.064 8.436 31.234 1.00 88.75 239 GLY A C 1
ATOM 1912 O O . GLY A 1 239 ? -14.865 8.473 30.981 1.00 88.75 239 GLY A O 1
ATOM 1913 N N . GLU A 1 240 ? -16.784 7.315 31.102 1.00 91.81 240 GLU A N 1
ATOM 1914 C CA . GLU A 1 240 ? -16.235 6.091 30.507 1.00 91.81 240 GLU A CA 1
ATOM 1915 C C . GLU A 1 240 ? -15.740 6.360 29.081 1.00 91.81 240 GLU A C 1
ATOM 1917 O O . GLU A 1 240 ? -16.442 7.001 28.294 1.00 91.81 240 GLU A O 1
ATOM 1922 N N . VAL A 1 241 ? -14.565 5.820 28.749 1.00 93.56 241 VAL A N 1
ATOM 1923 C CA . VAL A 1 241 ? -13.936 5.950 27.428 1.00 93.56 241 VAL A CA 1
ATOM 1924 C C . VAL A 1 241 ? -13.598 4.570 26.875 1.00 93.56 241 VAL A C 1
ATOM 1926 O O . VAL A 1 241 ? -13.173 3.676 27.613 1.00 93.56 241 VAL A O 1
ATOM 1929 N N . MET A 1 242 ? -13.778 4.400 25.571 1.00 95.38 242 MET A N 1
ATOM 1930 C CA . MET A 1 242 ? -13.427 3.202 24.825 1.00 95.38 242 MET A CA 1
ATOM 1931 C C . MET A 1 242 ? -12.698 3.593 23.541 1.00 95.38 242 MET A C 1
ATOM 1933 O O . MET A 1 242 ? -13.179 4.417 22.772 1.00 95.38 242 MET A O 1
ATOM 1937 N N . HIS A 1 243 ? -11.538 2.994 23.324 1.00 96.06 243 HIS A N 1
ATOM 1938 C CA . HIS A 1 243 ? -10.724 3.132 22.128 1.00 96.06 243 HIS A CA 1
ATOM 1939 C C . HIS A 1 243 ? -10.932 1.897 21.258 1.00 96.06 243 HIS A C 1
ATOM 1941 O O . HIS A 1 243 ? -10.815 0.770 21.749 1.00 96.06 243 HIS A O 1
ATOM 1947 N N . VAL A 1 244 ? -11.274 2.109 19.992 1.00 97.31 244 VAL A N 1
ATOM 1948 C CA . VAL A 1 244 ? -11.593 1.037 19.051 1.00 97.31 244 VAL A CA 1
ATOM 1949 C C . VAL A 1 244 ? -10.692 1.151 17.831 1.00 97.31 244 VAL A C 1
ATOM 1951 O O . VAL A 1 244 ? -10.702 2.174 17.153 1.00 97.31 244 VAL A O 1
ATOM 1954 N N . GLU A 1 245 ? -9.929 0.095 17.570 1.00 97.38 245 GLU A N 1
ATOM 1955 C CA . GLU A 1 245 ? -9.241 -0.128 16.294 1.00 97.38 245 GLU A CA 1
ATOM 1956 C C . GLU A 1 245 ? -10.212 -0.818 15.329 1.00 97.38 245 GLU A C 1
ATOM 1958 O O . GLU A 1 245 ? -10.856 -1.800 15.716 1.00 97.38 245 GLU A O 1
ATOM 1963 N N . VAL A 1 246 ? -10.341 -0.324 14.098 1.00 97.00 246 VAL A N 1
ATOM 1964 C CA . VAL A 1 246 ? -11.302 -0.819 13.106 1.00 97.00 246 VAL A CA 1
ATOM 1965 C C . VAL A 1 246 ? -10.567 -1.463 11.938 1.00 97.00 246 VAL A C 1
ATOM 1967 O O . VAL A 1 246 ? -9.729 -0.854 11.288 1.00 97.00 246 VAL A O 1
ATOM 1970 N N . LYS A 1 247 ? -10.920 -2.710 11.616 1.00 92.75 247 LYS A N 1
ATOM 1971 C CA . LYS A 1 247 ? -10.375 -3.431 10.461 1.00 92.75 247 LYS A CA 1
ATOM 1972 C C . LYS A 1 247 ? -11.509 -3.905 9.562 1.00 92.75 247 LYS A C 1
ATOM 1974 O O . LYS A 1 247 ? -12.302 -4.757 9.954 1.00 92.75 247 LYS A O 1
ATOM 1979 N N . GLY A 1 248 ? -11.596 -3.356 8.355 1.00 84.50 248 GLY A N 1
ATOM 1980 C CA . GLY A 1 248 ? -12.514 -3.832 7.320 1.00 84.50 248 GLY A CA 1
ATOM 1981 C C . GLY A 1 248 ? -11.861 -4.884 6.428 1.00 84.50 248 GLY 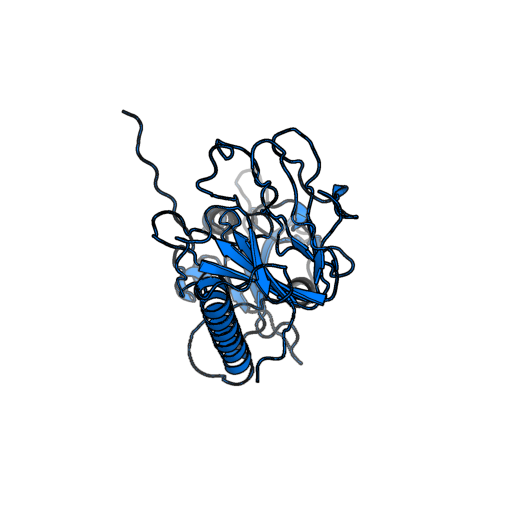A C 1
ATOM 1982 O O . GLY A 1 248 ? -10.690 -4.759 6.074 1.00 84.50 248 GLY A O 1
ATOM 1983 N N . THR A 1 249 ? -12.615 -5.905 6.025 1.00 77.88 249 THR A N 1
ATOM 1984 C CA . THR A 1 249 ? -12.176 -6.858 4.996 1.00 77.88 249 THR A CA 1
ATOM 1985 C C . THR A 1 249 ? -13.302 -7.196 4.021 1.00 77.88 249 THR A C 1
ATOM 1987 O O . THR A 1 249 ? -14.485 -7.055 4.328 1.00 77.88 249 THR A O 1
ATOM 1990 N N . SER A 1 250 ? -12.926 -7.611 2.810 1.00 68.94 250 SER A N 1
ATOM 1991 C CA . SER A 1 250 ? -13.835 -8.181 1.809 1.00 68.94 250 SER A CA 1
ATOM 1992 C C . SER A 1 250 ? -14.065 -9.681 1.988 1.00 68.94 250 SER A C 1
ATOM 1994 O O . SER A 1 250 ? -14.880 -10.245 1.268 1.00 68.94 250 SER A O 1
ATOM 1996 N N . LEU A 1 251 ? -13.324 -10.332 2.887 1.00 62.16 251 LEU A N 1
ATOM 1997 C CA . LEU A 1 251 ? -13.471 -11.760 3.156 1.00 62.16 251 LEU A CA 1
ATOM 1998 C C . LEU A 1 251 ? -14.693 -12.014 4.053 1.00 62.16 251 LEU A C 1
ATOM 2000 O O . LEU A 1 251 ? -14.982 -11.171 4.907 1.00 62.16 251 LEU A O 1
ATOM 2004 N N . PRO A 1 252 ? -15.390 -13.154 3.891 1.00 61.81 252 PRO A N 1
ATOM 2005 C CA . PRO A 1 252 ? -16.550 -13.496 4.717 1.00 61.81 252 PRO A CA 1
ATOM 2006 C C . PRO A 1 252 ? -16.176 -13.773 6.180 1.00 61.81 252 PRO A C 1
ATOM 2008 O O . PRO A 1 252 ? -16.999 -13.560 7.069 1.00 61.81 252 PRO A O 1
ATOM 2011 N N . ASP A 1 253 ? -14.931 -14.184 6.433 1.00 75.69 253 ASP A N 1
ATOM 2012 C CA . ASP A 1 253 ? -14.403 -14.425 7.773 1.00 75.69 253 ASP A CA 1
ATOM 2013 C C . ASP A 1 253 ? -13.519 -13.264 8.267 1.00 75.69 253 ASP A C 1
ATOM 2015 O O . ASP A 1 253 ? -12.809 -12.635 7.469 1.00 75.69 253 ASP A O 1
ATOM 2019 N N . PRO A 1 254 ? -13.509 -12.974 9.586 1.00 81.50 254 PRO A N 1
ATOM 2020 C CA . PRO A 1 254 ? -12.624 -11.973 10.169 1.00 81.50 254 PRO A CA 1
ATOM 2021 C C . PRO A 1 254 ? -11.151 -12.251 9.849 1.00 81.50 254 PRO A C 1
ATOM 2023 O O . PRO A 1 254 ? -10.590 -13.273 10.237 1.00 81.50 254 PRO A O 1
ATOM 2026 N N . CYS A 1 255 ? -10.500 -11.307 9.175 1.00 77.19 255 CYS A N 1
ATOM 2027 C CA . CYS A 1 255 ? -9.074 -11.355 8.886 1.00 77.19 255 CYS A CA 1
ATOM 2028 C C . CYS A 1 255 ? -8.533 -9.932 8.729 1.00 77.19 255 CYS A C 1
ATOM 2030 O O . CYS A 1 255 ? -9.195 -9.083 8.129 1.00 77.19 255 CYS A O 1
ATOM 2032 N N . PHE A 1 256 ? -7.349 -9.654 9.278 1.00 83.94 256 PHE A N 1
ATOM 2033 C CA . PHE A 1 256 ? -6.788 -8.305 9.319 1.00 83.94 256 PHE A CA 1
ATOM 2034 C C . PHE A 1 256 ? -5.259 -8.310 9.421 1.00 83.94 256 PHE A C 1
ATOM 2036 O O . PHE A 1 256 ? -4.650 -9.289 9.847 1.00 83.94 256 PHE A O 1
ATOM 2043 N N . PHE A 1 257 ? -4.655 -7.170 9.088 1.00 77.81 257 PHE A N 1
ATOM 2044 C CA . PHE A 1 257 ? -3.306 -6.818 9.526 1.00 77.81 257 PHE A CA 1
ATOM 2045 C C . PHE A 1 257 ? -3.388 -5.825 10.679 1.00 77.81 257 PHE A C 1
ATOM 2047 O O . PHE A 1 257 ? -4.279 -4.979 10.707 1.00 77.81 257 PHE A O 1
ATOM 2054 N N . ILE A 1 258 ? -2.443 -5.915 11.609 1.00 79.38 258 ILE A N 1
ATOM 2055 C CA . ILE A 1 258 ? -2.283 -4.966 12.710 1.00 79.38 258 ILE A CA 1
ATOM 2056 C C . ILE A 1 258 ? -0.828 -4.504 12.751 1.00 79.38 258 ILE A C 1
ATOM 2058 O O . ILE A 1 258 ? 0.092 -5.314 12.606 1.00 79.38 258 ILE A O 1
ATOM 2062 N N . THR A 1 259 ? -0.605 -3.202 12.912 1.00 77.31 259 THR A N 1
ATOM 2063 C CA . THR A 1 259 ? 0.752 -2.655 13.020 1.00 77.31 259 THR A CA 1
ATOM 2064 C C . THR A 1 259 ? 1.342 -2.911 14.409 1.00 77.31 259 THR A C 1
ATOM 2066 O O . THR A 1 259 ? 0.624 -3.137 15.385 1.00 77.31 259 THR A O 1
ATOM 2069 N N . GLU A 1 260 ? 2.672 -2.840 14.542 1.00 77.44 260 GLU A N 1
ATOM 2070 C CA . GLU A 1 260 ? 3.337 -2.953 15.851 1.00 77.44 260 GLU A CA 1
ATOM 2071 C C . GLU A 1 260 ? 2.833 -1.886 16.834 1.00 77.44 260 GLU A C 1
ATOM 2073 O O . GLU A 1 260 ? 2.644 -2.166 18.019 1.00 77.44 260 GLU A O 1
ATOM 2078 N N . LYS A 1 261 ? 2.558 -0.673 16.339 1.00 79.06 261 LYS A N 1
ATOM 2079 C CA . LYS A 1 261 ? 2.042 0.437 17.144 1.00 79.06 261 LYS A CA 1
ATOM 2080 C C . LYS A 1 261 ? 0.638 0.146 17.676 1.00 79.06 261 LYS A C 1
ATOM 2082 O O . LYS A 1 261 ? 0.410 0.308 18.873 1.00 79.06 261 LYS A O 1
ATOM 2087 N N . GLU A 1 262 ? -0.272 -0.303 16.813 1.00 87.00 262 GLU A N 1
ATOM 2088 C CA . GLU A 1 262 ? -1.634 -0.714 17.191 1.00 87.00 262 GLU A CA 1
ATOM 2089 C C . GLU A 1 262 ? -1.601 -1.869 18.199 1.00 87.00 262 GLU A C 1
ATOM 2091 O O . GLU A 1 262 ? -2.232 -1.798 19.255 1.00 87.00 262 GLU A O 1
ATOM 2096 N N . ARG A 1 263 ? -0.787 -2.902 17.937 1.00 87.94 263 ARG A N 1
ATOM 2097 C CA . ARG A 1 263 ? -0.642 -4.057 18.835 1.00 87.94 263 ARG A CA 1
ATOM 2098 C C . ARG A 1 263 ? -0.083 -3.656 20.201 1.00 87.94 263 ARG A C 1
ATOM 2100 O O . ARG A 1 263 ? -0.634 -4.059 21.224 1.00 87.94 263 ARG A O 1
ATOM 2107 N N . SER A 1 264 ? 0.966 -2.836 20.229 1.00 85.44 264 SER A N 1
ATOM 2108 C CA . SER A 1 264 ? 1.575 -2.347 21.475 1.00 85.44 264 SER A CA 1
ATOM 2109 C C . SER A 1 264 ? 0.598 -1.485 22.279 1.00 85.44 264 SER A C 1
ATOM 2111 O O . SER A 1 264 ? 0.551 -1.553 23.510 1.00 85.44 264 SER A O 1
ATOM 2113 N N . TYR A 1 265 ? -0.218 -0.676 21.594 1.00 90.19 265 TYR A N 1
ATOM 2114 C CA . TYR A 1 265 ? -1.261 0.120 22.233 1.00 90.19 265 TYR A CA 1
ATOM 2115 C C . TYR A 1 265 ? -2.338 -0.765 22.869 1.00 90.19 265 TYR A C 1
ATOM 2117 O O . TYR A 1 265 ? -2.723 -0.536 24.022 1.00 90.19 265 TYR A O 1
ATOM 2125 N N . ALA A 1 266 ? -2.788 -1.787 22.141 1.00 91.62 266 ALA A N 1
ATOM 2126 C CA . ALA A 1 266 ? -3.750 -2.770 22.614 1.00 91.62 266 ALA A CA 1
ATOM 2127 C C . ALA A 1 266 ? -3.238 -3.511 23.858 1.00 91.62 266 ALA A C 1
ATOM 2129 O O . ALA A 1 266 ? -3.924 -3.581 24.881 1.00 91.62 266 ALA A O 1
ATOM 2130 N N . GLU A 1 267 ? -1.993 -3.988 23.810 1.00 92.06 267 GLU A N 1
ATOM 2131 C CA . GLU A 1 267 ? -1.348 -4.712 24.905 1.00 92.06 267 GLU A CA 1
ATOM 2132 C C . GLU A 1 267 ? -1.240 -3.860 26.174 1.00 92.06 267 GLU A C 1
ATOM 2134 O O . GLU A 1 267 ? -1.580 -4.323 27.267 1.00 92.06 267 GLU A O 1
ATOM 2139 N N . LYS A 1 268 ? -0.872 -2.579 26.043 1.00 90.88 268 LYS A N 1
ATOM 2140 C CA . LYS A 1 268 ? -0.820 -1.631 27.170 1.00 90.88 268 LYS A CA 1
ATOM 2141 C C . LYS A 1 268 ? -2.166 -1.493 27.895 1.00 90.88 268 LYS A C 1
ATOM 2143 O O . LYS A 1 268 ? -2.192 -1.214 29.095 1.00 90.88 268 LYS A O 1
ATOM 2148 N N . HIS A 1 269 ? -3.276 -1.699 27.188 1.00 89.56 269 HIS A N 1
ATOM 2149 C CA . HIS A 1 269 ? -4.635 -1.581 27.720 1.00 89.56 269 HIS A CA 1
ATOM 2150 C C . HIS A 1 269 ? -5.319 -2.931 27.987 1.00 89.56 269 HIS A C 1
ATOM 2152 O O . HIS A 1 269 ? -6.449 -2.952 28.479 1.00 89.56 269 HIS A O 1
ATOM 2158 N N . SER A 1 270 ? -4.622 -4.050 27.770 1.00 88.25 270 SER A N 1
ATOM 2159 C CA . SER A 1 270 ? -5.122 -5.421 27.966 1.00 88.25 270 SER A CA 1
ATOM 2160 C C . SER A 1 270 ? -5.701 -5.681 29.360 1.00 88.25 270 SER A C 1
ATOM 2162 O O . SER A 1 270 ? -6.722 -6.339 29.511 1.00 88.25 270 SER A O 1
ATOM 2164 N N . HIS A 1 271 ? -5.111 -5.098 30.402 1.00 81.38 271 HIS A N 1
ATOM 2165 C CA . HIS A 1 271 ? -5.548 -5.278 31.790 1.00 81.38 271 HIS A CA 1
ATOM 2166 C C . HIS A 1 271 ? -6.900 -4.609 32.101 1.00 81.38 271 HIS A C 1
ATOM 2168 O O . HIS A 1 271 ? -7.459 -4.789 33.189 1.00 81.38 271 HIS A O 1
ATOM 2174 N N . ASN A 1 272 ? -7.408 -3.797 31.172 1.00 79.50 272 ASN A N 1
ATOM 2175 C CA . ASN A 1 272 ? -8.607 -2.986 31.323 1.00 79.50 272 ASN A CA 1
ATOM 2176 C C . ASN A 1 272 ? -9.572 -3.152 30.137 1.00 79.50 272 ASN A C 1
ATOM 2178 O O . ASN A 1 272 ? -10.384 -2.274 29.886 1.00 79.50 272 ASN A O 1
ATOM 2182 N N . ASP A 1 273 ? -9.495 -4.255 29.395 1.00 79.06 273 ASP A N 1
ATOM 2183 C CA . ASP A 1 273 ? -10.238 -4.452 28.143 1.00 79.06 273 ASP A CA 1
ATOM 2184 C C . ASP A 1 273 ? -11.655 -5.048 28.329 1.00 79.06 273 ASP A C 1
ATOM 2186 O O . ASP A 1 273 ? -12.470 -5.032 27.404 1.00 79.06 273 ASP A O 1
ATOM 2190 N N . THR A 1 274 ? -11.987 -5.532 29.532 1.00 80.75 274 THR A N 1
ATOM 2191 C CA . THR A 1 274 ? -13.270 -6.200 29.845 1.00 80.75 274 THR A CA 1
ATOM 2192 C C . THR A 1 274 ? -14.296 -5.316 30.548 1.00 80.75 274 THR A C 1
ATOM 2194 O O . THR A 1 274 ? -15.494 -5.484 30.329 1.00 80.75 274 THR A O 1
ATOM 2197 N N . ARG A 1 275 ? -13.868 -4.379 31.403 1.00 84.44 275 ARG A N 1
ATOM 2198 C CA . ARG A 1 275 ? -14.777 -3.497 32.155 1.00 84.44 275 ARG A CA 1
ATOM 2199 C C . ARG A 1 275 ? -14.155 -2.132 32.394 1.00 84.44 275 ARG A C 1
ATOM 2201 O O . ARG A 1 275 ? -12.961 -2.055 32.672 1.00 84.44 275 ARG A O 1
ATOM 2208 N N . ALA A 1 276 ? -14.973 -1.084 32.342 1.00 84.75 276 ALA A N 1
ATOM 2209 C CA . ALA A 1 276 ? -14.525 0.270 32.630 1.00 84.75 276 ALA A CA 1
ATOM 2210 C C . ALA A 1 276 ? -14.068 0.383 34.094 1.00 84.75 276 ALA A C 1
ATOM 2212 O O . ALA A 1 276 ? -14.700 -0.166 35.001 1.00 84.75 276 ALA A O 1
ATOM 2213 N N . ARG A 1 277 ? -12.949 1.075 34.328 1.00 85.50 277 ARG A N 1
ATOM 2214 C CA . ARG A 1 277 ? -12.384 1.286 35.668 1.00 85.50 277 ARG A CA 1
ATOM 2215 C C . ARG A 1 277 ? -11.802 2.683 35.778 1.00 85.50 277 ARG A C 1
ATOM 2217 O O . ARG A 1 277 ? -11.243 3.201 34.814 1.00 85.50 277 ARG A O 1
ATOM 2224 N N . GLN A 1 278 ? -11.869 3.250 36.973 1.00 88.38 278 GLN A N 1
ATOM 2225 C CA . GLN A 1 278 ? -11.159 4.478 37.304 1.00 88.38 278 GLN A CA 1
ATOM 2226 C C . GLN A 1 278 ? -9.782 4.160 37.895 1.00 88.38 278 GLN A C 1
ATOM 2228 O O . GLN A 1 278 ? -9.574 3.141 38.559 1.00 88.38 278 GLN A O 1
ATOM 2233 N N . ALA A 1 279 ? -8.813 5.022 37.615 1.00 84.50 279 ALA A N 1
ATOM 2234 C CA . ALA A 1 279 ? -7.537 5.056 38.303 1.00 84.50 279 ALA A CA 1
ATOM 2235 C C . ALA A 1 279 ? -7.689 5.704 39.692 1.00 84.50 279 ALA A C 1
ATOM 2237 O O . ALA A 1 279 ? -8.743 6.227 40.049 1.00 84.50 279 ALA A O 1
ATOM 2238 N N . ARG A 1 280 ? -6.618 5.654 40.497 1.00 86.75 280 ARG A N 1
ATOM 2239 C CA . ARG A 1 280 ? -6.607 6.213 41.862 1.00 86.75 280 ARG A CA 1
ATOM 2240 C C . ARG A 1 280 ? -6.844 7.726 41.899 1.00 86.75 280 ARG A C 1
ATOM 2242 O O . ARG A 1 280 ? -7.279 8.234 42.921 1.00 86.75 280 ARG A O 1
ATOM 2249 N N . ASP A 1 281 ? -6.566 8.421 40.802 1.00 89.25 281 ASP A N 1
ATOM 2250 C CA . ASP A 1 281 ? -6.800 9.857 40.622 1.00 89.25 281 ASP A CA 1
ATOM 2251 C C . ASP A 1 281 ? -8.228 10.178 40.129 1.00 89.25 281 ASP A C 1
ATOM 2253 O O . ASP A 1 281 ? -8.514 11.315 39.765 1.00 89.25 281 ASP A O 1
ATOM 2257 N N . GLY A 1 282 ? -9.121 9.181 40.081 1.00 84.75 282 GLY A N 1
ATOM 2258 C CA . GLY A 1 282 ? -10.507 9.326 39.631 1.00 84.75 282 GLY A CA 1
ATOM 2259 C C . GLY A 1 282 ? -10.684 9.353 38.110 1.00 84.75 282 GLY A C 1
ATOM 2260 O O . GLY A 1 282 ? -11.821 9.345 37.633 1.00 84.75 282 GLY A O 1
ATOM 2261 N N . LYS A 1 283 ? -9.600 9.339 37.321 1.00 86.62 283 LYS A N 1
ATOM 2262 C CA . LYS A 1 283 ? -9.695 9.344 35.855 1.00 86.62 283 LYS A CA 1
ATOM 2263 C C . LYS A 1 283 ? -10.095 7.977 35.323 1.00 86.62 283 LYS A C 1
ATOM 2265 O O . LYS A 1 283 ? -9.584 6.947 35.765 1.00 86.62 283 LYS A O 1
ATOM 2270 N N . TRP A 1 284 ? -10.976 7.957 34.331 1.00 87.19 284 TRP A N 1
ATOM 2271 C CA . TRP A 1 284 ? -11.349 6.725 33.646 1.00 87.19 284 TRP A CA 1
ATOM 2272 C C . TRP A 1 284 ? -10.183 6.181 32.825 1.00 87.19 284 TRP A C 1
ATOM 2274 O O . TRP A 1 284 ? -9.544 6.901 32.059 1.00 87.19 284 TRP A O 1
ATOM 2284 N N . ARG A 1 285 ? -9.910 4.887 32.985 1.00 88.75 285 ARG A N 1
ATOM 2285 C CA . ARG A 1 285 ? -8.993 4.152 32.120 1.00 88.75 285 ARG A CA 1
ATOM 2286 C C . ARG A 1 285 ? -9.761 3.693 30.883 1.00 88.75 285 ARG A C 1
ATOM 2288 O O . ARG A 1 285 ? -10.848 3.127 31.049 1.00 88.75 285 ARG A O 1
ATOM 2295 N N . PRO A 1 286 ? -9.214 3.893 29.676 1.00 89.81 286 PRO A N 1
ATOM 2296 C CA . PRO A 1 286 ? -9.915 3.517 28.465 1.00 89.81 286 PRO A CA 1
ATOM 2297 C C . PRO A 1 286 ? -10.030 1.995 28.358 1.00 89.81 286 PRO A C 1
ATOM 2299 O O . PRO A 1 286 ? -9.107 1.255 28.716 1.00 89.81 286 PRO A O 1
ATOM 2302 N N . LEU A 1 287 ? -11.185 1.539 27.882 1.00 93.31 287 LEU A N 1
ATOM 2303 C CA . LEU A 1 287 ? -11.363 0.194 27.341 1.00 93.31 287 LEU A CA 1
ATOM 2304 C C . LEU A 1 287 ? -10.695 0.141 25.966 1.00 93.31 287 LEU A C 1
ATOM 2306 O O . LEU A 1 287 ? -10.833 1.093 25.206 1.00 93.31 287 LEU A O 1
ATOM 2310 N N . TRP A 1 288 ? -10.032 -0.958 25.619 1.00 94.75 288 TRP A N 1
ATOM 2311 C CA . TRP A 1 288 ? -9.570 -1.184 24.248 1.00 94.75 288 TRP A CA 1
ATOM 2312 C C . TRP A 1 288 ? -10.364 -2.315 23.596 1.00 94.75 288 TRP A C 1
ATOM 2314 O O . TRP A 1 288 ? -10.624 -3.332 24.248 1.00 94.75 288 TRP A O 1
ATOM 2324 N N . LYS A 1 289 ? -10.747 -2.130 22.328 1.00 96.62 289 LYS A N 1
ATOM 2325 C CA . LYS A 1 289 ? -11.414 -3.136 21.493 1.00 96.62 289 LYS A CA 1
ATOM 2326 C C . LYS A 1 289 ? -10.830 -3.148 20.081 1.00 96.62 289 LYS A C 1
ATOM 2328 O O . LYS A 1 289 ? -10.508 -2.097 19.536 1.00 96.62 289 LYS A O 1
ATOM 2333 N N . LEU A 1 290 ? -10.805 -4.330 19.477 1.00 97.25 290 LEU A N 1
ATOM 2334 C CA . LEU A 1 290 ? -10.681 -4.510 18.035 1.00 97.25 290 LEU A CA 1
ATOM 2335 C C . LEU A 1 290 ? -12.071 -4.766 17.454 1.00 97.25 290 LEU A C 1
ATOM 2337 O O . LEU A 1 290 ? -12.782 -5.647 17.937 1.00 97.25 290 LEU A O 1
ATOM 2341 N N . ALA A 1 291 ? -12.443 -4.029 16.414 1.00 98.00 291 ALA A N 1
ATOM 2342 C CA . ALA A 1 291 ? -13.643 -4.275 15.630 1.00 98.00 291 ALA A CA 1
ATOM 2343 C C . ALA A 1 291 ? -13.254 -4.730 14.219 1.00 98.00 291 ALA A C 1
ATOM 2345 O O . ALA A 1 291 ? -12.757 -3.935 13.425 1.00 98.00 291 ALA A O 1
ATOM 2346 N N . VAL A 1 292 ? -13.495 -6.003 13.899 1.00 96.38 292 VAL A N 1
ATOM 2347 C CA . VAL A 1 292 ? -13.264 -6.554 12.555 1.00 96.38 292 VAL A CA 1
ATOM 2348 C C . VAL A 1 292 ? -14.595 -6.656 11.823 1.00 96.38 292 VAL A C 1
ATOM 2350 O O . VAL A 1 292 ? -15.521 -7.291 12.322 1.00 96.38 292 VAL A O 1
ATOM 2353 N N . VAL A 1 293 ? -14.707 -6.040 10.651 1.00 93.19 293 VAL A N 1
ATOM 2354 C CA . VAL A 1 293 ? -15.911 -6.076 9.813 1.00 93.19 293 VAL A CA 1
ATOM 2355 C C . VAL A 1 293 ? -15.630 -6.938 8.580 1.00 93.19 293 VAL A C 1
ATOM 2357 O O . VAL A 1 293 ? -15.088 -6.420 7.598 1.00 93.19 293 VAL A O 1
ATOM 2360 N N . PRO A 1 294 ? -15.948 -8.245 8.623 1.00 80.44 294 PRO A N 1
ATOM 2361 C CA . PRO A 1 294 ? -15.918 -9.086 7.439 1.00 80.44 294 PRO A CA 1
ATOM 2362 C C . PRO A 1 294 ? -17.004 -8.694 6.440 1.00 80.44 294 PRO A C 1
ATOM 2364 O O . PRO A 1 294 ? -18.034 -8.128 6.819 1.00 80.44 294 PRO A O 1
ATOM 2367 N N . ASP A 1 295 ? -16.739 -8.986 5.167 1.00 78.12 295 ASP A N 1
ATOM 2368 C CA . ASP A 1 295 ? -17.574 -8.652 4.012 1.00 78.12 295 ASP A CA 1
ATOM 2369 C C . ASP A 1 295 ? -18.177 -7.238 4.117 1.00 78.12 295 ASP A C 1
ATOM 2371 O O . ASP A 1 295 ? -19.388 -7.039 4.035 1.00 78.12 295 ASP A O 1
ATOM 2375 N N . ALA A 1 296 ? -17.332 -6.230 4.366 1.00 80.12 296 ALA A N 1
ATOM 2376 C CA . ALA A 1 296 ? -17.789 -4.893 4.761 1.00 80.12 296 ALA A CA 1
ATOM 2377 C C . ALA A 1 296 ? -18.729 -4.221 3.737 1.00 80.12 296 ALA A C 1
ATOM 2379 O O . ALA A 1 296 ? -19.571 -3.404 4.113 1.00 80.12 296 ALA A O 1
ATOM 2380 N N . LEU A 1 297 ? -18.602 -4.568 2.452 1.00 78.75 297 LEU A N 1
ATOM 2381 C CA . LEU A 1 297 ? -19.445 -4.065 1.357 1.00 78.75 297 LEU A CA 1
ATOM 2382 C C . LEU A 1 297 ? -20.617 -4.997 1.010 1.00 78.75 297 LEU A C 1
ATOM 2384 O O . LEU A 1 297 ? -21.362 -4.720 0.069 1.00 78.75 297 LEU A O 1
ATOM 2388 N N . GLY A 1 298 ? -20.770 -6.097 1.744 1.00 76.06 298 GLY A N 1
ATOM 2389 C CA . GLY A 1 298 ? -21.834 -7.068 1.571 1.00 76.06 298 GLY A CA 1
ATOM 2390 C C . GLY A 1 298 ? -23.216 -6.534 1.935 1.00 76.06 298 GLY A C 1
ATOM 2391 O O . GLY A 1 298 ? -23.405 -5.393 2.360 1.00 76.06 298 GLY A O 1
ATOM 2392 N N . LYS A 1 299 ? -24.232 -7.392 1.789 1.00 78.44 299 LYS A N 1
ATOM 2393 C CA . LYS A 1 299 ? -25.634 -7.001 2.026 1.00 78.44 299 LYS A CA 1
ATOM 2394 C C . LYS A 1 299 ? -25.939 -6.691 3.494 1.00 78.44 299 LYS A C 1
ATOM 2396 O O . LYS A 1 299 ? -26.765 -5.826 3.752 1.00 78.44 299 LYS A O 1
ATOM 2401 N N . ASN A 1 300 ? -25.317 -7.406 4.435 1.00 86.19 300 ASN A N 1
ATOM 2402 C CA . ASN A 1 300 ? -25.576 -7.291 5.877 1.00 86.19 300 ASN A CA 1
ATOM 2403 C C . ASN A 1 300 ? -24.283 -7.462 6.700 1.00 86.19 300 ASN A C 1
ATOM 2405 O O . ASN A 1 300 ? -24.172 -8.422 7.470 1.00 86.19 300 ASN A O 1
ATOM 2409 N N . PRO A 1 301 ? -23.302 -6.561 6.548 1.00 89.12 301 PRO A N 1
ATOM 2410 C CA . PRO A 1 301 ? -22.038 -6.657 7.265 1.00 89.12 301 PRO A CA 1
ATOM 2411 C C . PRO A 1 301 ? -22.255 -6.457 8.767 1.00 89.12 301 PRO A C 1
ATOM 2413 O O . PRO A 1 301 ? -23.061 -5.622 9.193 1.00 89.12 301 PRO A O 1
ATOM 2416 N N . LYS A 1 302 ? -21.534 -7.225 9.589 1.00 93.12 302 LYS A N 1
ATOM 2417 C CA . LYS A 1 302 ? -21.612 -7.138 11.053 1.00 93.12 302 LYS A CA 1
ATOM 2418 C C . LYS A 1 302 ? -20.214 -7.069 11.654 1.00 93.12 302 LYS A C 1
ATOM 2420 O O . LYS A 1 302 ? -19.363 -7.863 11.269 1.00 93.12 302 LYS A O 1
ATOM 2425 N N . PRO A 1 303 ? -19.970 -6.166 12.617 1.00 97.00 303 PRO A N 1
ATOM 2426 C CA . PRO A 1 303 ? -18.684 -6.110 13.283 1.00 97.00 303 PRO A CA 1
ATOM 2427 C C . PRO A 1 303 ? -18.554 -7.260 14.287 1.00 97.00 303 PRO A C 1
ATOM 2429 O O . PRO A 1 303 ? -19.457 -7.513 15.088 1.00 97.00 303 PRO A O 1
ATOM 2432 N N . HIS A 1 304 ? -17.397 -7.909 14.276 1.00 97.19 304 HIS A N 1
ATOM 2433 C CA . HIS A 1 304 ? -16.926 -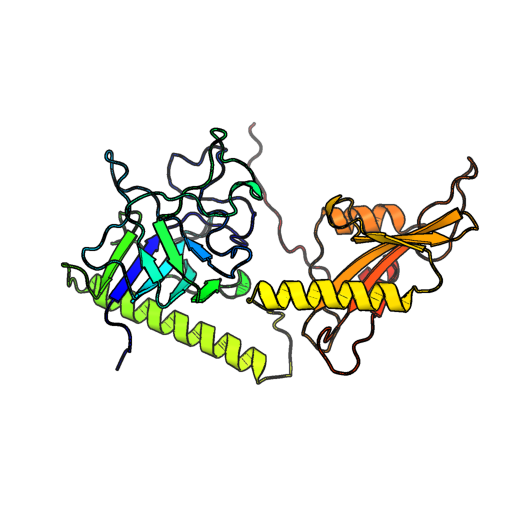8.799 15.324 1.00 97.19 304 HIS A CA 1
ATOM 2434 C C . HIS A 1 304 ? -16.053 -7.991 16.281 1.00 97.19 304 HIS A C 1
ATOM 2436 O O . HIS A 1 304 ? -15.073 -7.372 15.867 1.00 97.19 304 HIS A O 1
ATOM 2442 N N . ILE A 1 305 ? -16.432 -7.973 17.556 1.00 97.31 305 ILE A N 1
ATOM 2443 C CA . ILE A 1 305 ? -15.752 -7.187 18.584 1.00 97.31 305 ILE A CA 1
ATOM 2444 C C . ILE A 1 305 ? -14.912 -8.118 19.446 1.00 97.31 305 ILE A C 1
ATOM 2446 O O . ILE A 1 305 ? -15.440 -9.077 20.003 1.00 97.31 305 ILE A O 1
ATOM 2450 N N . TYR A 1 306 ? -13.637 -7.781 19.607 1.00 96.50 306 TYR A N 1
ATOM 2451 C CA . TYR A 1 306 ? -12.689 -8.533 20.417 1.00 96.50 306 TYR A CA 1
ATOM 2452 C C . TYR A 1 306 ? -12.039 -7.626 21.461 1.00 96.50 306 TYR A C 1
ATOM 2454 O O . TYR A 1 306 ? -11.656 -6.488 21.180 1.00 96.50 306 TYR A O 1
ATOM 2462 N N . THR A 1 307 ? -11.875 -8.129 22.680 1.00 95.81 307 THR A N 1
ATOM 2463 C CA . THR A 1 307 ? -10.876 -7.599 23.615 1.00 95.81 307 THR A CA 1
ATOM 2464 C C . THR A 1 307 ? -9.463 -8.013 23.180 1.00 95.81 307 THR A C 1
ATOM 2466 O O . THR A 1 307 ? -9.302 -8.835 22.278 1.00 95.81 307 THR A O 1
ATOM 2469 N N . PHE A 1 308 ? -8.413 -7.497 23.824 1.00 93.50 308 PHE A N 1
ATOM 2470 C CA . PHE A 1 308 ? -7.045 -7.939 23.526 1.00 93.50 308 PHE A CA 1
ATOM 2471 C C . PHE A 1 308 ? -6.855 -9.431 23.835 1.00 93.50 308 PHE A C 1
ATOM 2473 O O . PHE A 1 308 ? -6.247 -10.166 23.055 1.00 93.50 308 PHE A O 1
ATOM 2480 N N . ALA A 1 309 ? -7.412 -9.898 24.956 1.00 92.06 309 ALA A N 1
ATOM 2481 C CA . ALA A 1 309 ? -7.390 -11.316 25.308 1.00 92.06 309 ALA A CA 1
ATOM 2482 C C . ALA A 1 309 ? -8.178 -12.184 24.311 1.00 92.06 309 ALA A C 1
ATOM 2484 O O . ALA A 1 309 ? -7.752 -13.291 23.998 1.00 92.06 309 ALA A O 1
ATOM 2485 N N . GLU A 1 310 ? -9.318 -11.704 23.809 1.00 94.88 310 GLU A N 1
ATOM 2486 C CA . GLU A 1 310 ? -10.103 -12.425 22.798 1.00 94.88 310 GLU A CA 1
ATOM 2487 C C . GLU A 1 310 ? -9.402 -12.450 21.441 1.00 94.88 310 GLU A C 1
ATOM 2489 O O . GLU A 1 310 ? -9.353 -13.508 20.825 1.00 94.88 310 GLU A O 1
ATOM 2494 N N . MET A 1 311 ? -8.795 -11.337 21.020 1.00 94.44 311 MET A N 1
ATOM 2495 C CA . MET A 1 311 ? -8.011 -11.253 19.787 1.00 94.44 311 MET A CA 1
ATOM 2496 C C . MET A 1 311 ? -6.881 -12.292 19.783 1.00 94.44 311 MET A C 1
ATOM 2498 O O . MET A 1 311 ? -6.794 -13.089 18.859 1.00 94.44 311 MET A O 1
ATOM 2502 N N . ASN A 1 312 ? -6.062 -12.350 20.839 1.00 90.62 312 ASN A N 1
ATOM 2503 C CA . ASN A 1 312 ? -4.950 -13.311 20.910 1.00 90.62 312 ASN A CA 1
ATOM 2504 C C . ASN A 1 312 ? -5.400 -14.776 21.038 1.00 90.62 312 ASN A C 1
ATOM 2506 O O . ASN A 1 312 ? -4.602 -15.674 20.801 1.00 90.62 312 ASN A O 1
ATOM 2510 N N . ARG A 1 313 ? -6.644 -15.037 21.461 1.00 91.94 313 ARG A N 1
ATOM 2511 C CA . ARG A 1 313 ? -7.208 -16.398 21.472 1.00 91.94 313 ARG A CA 1
ATOM 2512 C C . ARG A 1 313 ? -7.822 -16.789 20.132 1.00 91.94 313 ARG A C 1
ATOM 2514 O O . ARG A 1 313 ? -7.864 -17.972 19.828 1.00 91.94 313 ARG A O 1
ATOM 2521 N N . ALA A 1 314 ? -8.373 -15.820 19.405 1.00 89.00 314 ALA A N 1
ATOM 2522 C CA . ALA A 1 314 ? -9.128 -16.056 18.181 1.00 89.00 314 ALA A CA 1
ATOM 2523 C C . ALA A 1 314 ? -8.257 -16.047 16.918 1.00 89.00 314 ALA A C 1
ATOM 2525 O O . ALA A 1 314 ? -8.673 -16.620 15.916 1.00 89.00 314 ALA A O 1
ATOM 2526 N N . PHE A 1 315 ? -7.087 -15.402 16.952 1.00 84.25 315 PHE A N 1
ATOM 2527 C CA . PHE A 1 315 ? -6.241 -15.206 15.776 1.00 84.25 315 PHE A CA 1
ATOM 2528 C C . PHE A 1 315 ? -4.790 -15.607 16.039 1.00 84.25 315 PHE A C 1
ATOM 2530 O O . PHE A 1 315 ? -4.194 -15.186 17.033 1.00 84.25 315 PHE A O 1
ATOM 2537 N N . ASP A 1 316 ? -4.203 -16.327 15.086 1.00 80.81 316 ASP A N 1
ATOM 2538 C CA . ASP A 1 316 ? -2.761 -16.545 15.016 1.00 80.81 316 ASP A CA 1
ATOM 2539 C C . ASP A 1 316 ? -2.094 -15.295 14.422 1.00 80.81 316 ASP A C 1
ATOM 2541 O O . ASP A 1 316 ? -2.195 -15.007 13.228 1.00 80.81 316 ASP A O 1
ATOM 2545 N N . LEU A 1 317 ? -1.453 -14.498 15.281 1.00 75.62 317 LEU A N 1
ATOM 2546 C CA . LEU A 1 317 ? -0.794 -13.250 14.889 1.00 75.62 317 LEU A CA 1
ATOM 2547 C C . LEU A 1 317 ? 0.699 -13.468 14.639 1.00 75.62 317 LEU A C 1
ATOM 2549 O O . LEU A 1 317 ? 1.530 -13.230 15.524 1.00 75.62 317 LEU A O 1
ATOM 2553 N N . ASP A 1 318 ? 1.032 -13.850 13.409 1.00 60.34 318 ASP A N 1
ATOM 2554 C CA . ASP A 1 318 ? 2.412 -13.886 12.935 1.00 60.34 318 ASP A CA 1
ATOM 2555 C C . ASP A 1 318 ? 2.959 -12.478 12.686 1.00 60.34 318 ASP A C 1
ATOM 2557 O O . ASP A 1 318 ? 2.278 -11.573 12.192 1.00 60.34 318 ASP A O 1
ATOM 2561 N N . CYS A 1 319 ? 4.235 -12.278 13.011 1.00 53.12 319 CYS A N 1
ATOM 2562 C CA . CYS A 1 319 ? 4.885 -11.003 12.758 1.00 53.12 319 CYS A CA 1
ATOM 2563 C C . CYS A 1 319 ? 5.115 -10.803 11.264 1.00 53.12 319 CYS A C 1
ATOM 2565 O O . CYS A 1 319 ? 5.985 -11.419 10.650 1.00 53.12 319 CYS A O 1
ATOM 2567 N N . TYR A 1 320 ? 4.343 -9.875 10.709 1.00 46.06 320 TYR A N 1
ATOM 2568 C CA . TYR A 1 320 ? 4.373 -9.512 9.300 1.00 46.06 320 TYR A CA 1
ATOM 2569 C C . TYR A 1 320 ? 5.730 -8.934 8.851 1.00 46.06 320 TYR A C 1
ATOM 2571 O O . TYR A 1 320 ? 6.118 -9.101 7.695 1.00 46.06 320 TYR A O 1
ATOM 2579 N N . ALA A 1 321 ? 6.493 -8.306 9.759 1.00 42.69 321 ALA A N 1
ATOM 2580 C CA . ALA A 1 321 ? 7.859 -7.861 9.484 1.00 42.69 321 ALA A CA 1
ATOM 2581 C C . ALA A 1 321 ? 8.731 -7.766 10.749 1.00 42.69 321 ALA A C 1
ATOM 2583 O O . ALA A 1 321 ? 8.322 -7.204 11.760 1.00 42.69 321 ALA A O 1
ATOM 2584 N N . PHE A 1 322 ? 9.981 -8.229 10.641 1.00 40.44 322 PHE A N 1
ATOM 2585 C CA . PHE A 1 322 ? 11.086 -7.886 11.541 1.00 40.44 322 PHE A CA 1
ATOM 2586 C C . PHE A 1 322 ? 12.342 -7.588 10.718 1.00 40.44 322 PHE A C 1
ATOM 2588 O O . PHE A 1 322 ? 12.652 -8.297 9.758 1.00 40.44 322 PHE A O 1
ATOM 2595 N N . ARG A 1 323 ? 13.093 -6.550 11.102 1.00 37.78 323 ARG A N 1
ATOM 2596 C CA . ARG A 1 323 ? 14.332 -6.133 10.426 1.00 37.78 323 ARG A CA 1
ATOM 2597 C C . ARG A 1 323 ? 15.507 -6.185 11.401 1.00 37.78 323 ARG A C 1
ATOM 2599 O O . ARG A 1 323 ? 15.601 -5.354 12.295 1.00 37.78 323 ARG A O 1
ATOM 2606 N N . GLY A 1 324 ? 16.433 -7.116 11.182 1.00 33.03 324 GLY A N 1
ATOM 2607 C CA . GLY A 1 324 ? 17.732 -7.144 11.860 1.00 33.03 324 GLY A CA 1
ATOM 2608 C C . GLY A 1 324 ? 18.794 -6.342 11.098 1.00 33.03 324 GLY A C 1
ATOM 2609 O O . GLY A 1 324 ? 18.816 -6.354 9.866 1.00 33.03 324 GLY A O 1
ATOM 2610 N N . LYS A 1 325 ? 19.677 -5.656 11.829 1.00 43.41 325 LYS A N 1
ATOM 2611 C CA . LYS A 1 325 ? 20.928 -5.055 11.333 1.00 43.41 325 LYS A CA 1
ATOM 2612 C C . LYS A 1 325 ? 22.101 -5.596 12.167 1.00 43.41 325 LYS A C 1
ATOM 2614 O O . LYS A 1 325 ? 21.880 -6.078 13.278 1.00 43.41 325 LYS A O 1
ATOM 2619 N N . LEU A 1 326 ? 23.325 -5.528 11.641 1.00 33.06 326 LEU A N 1
ATOM 2620 C CA . LEU A 1 326 ? 24.538 -5.801 12.420 1.00 33.06 326 LEU A CA 1
ATOM 2621 C C . LEU A 1 326 ? 24.675 -4.765 13.544 1.00 33.06 326 LEU A C 1
ATOM 2623 O O . LEU A 1 326 ? 24.356 -3.596 13.340 1.00 33.06 326 LEU A O 1
ATOM 2627 N N . LYS A 1 327 ? 25.120 -5.205 14.726 1.00 38.25 327 LYS A N 1
ATOM 2628 C CA . LYS A 1 327 ? 25.594 -4.278 15.755 1.00 38.25 327 LYS A CA 1
ATOM 2629 C C . LYS A 1 327 ? 26.985 -3.827 15.332 1.00 38.25 327 LYS A C 1
ATOM 2631 O O . LYS A 1 327 ? 27.849 -4.681 15.139 1.00 38.25 327 LYS A O 1
ATOM 2636 N N . ASP A 1 328 ? 27.170 -2.526 15.171 1.00 57.66 328 ASP A N 1
ATOM 2637 C CA . ASP A 1 328 ? 28.508 -1.960 15.055 1.00 57.66 328 ASP A CA 1
ATOM 2638 C C . ASP A 1 328 ? 29.225 -2.222 16.390 1.00 57.66 328 ASP A C 1
ATOM 2640 O O . ASP A 1 328 ? 28.672 -1.921 17.453 1.00 57.66 328 ASP A O 1
ATOM 2644 N N . ASN A 1 329 ? 30.380 -2.889 16.333 1.00 48.50 329 ASN A N 1
ATOM 2645 C CA . ASN A 1 329 ? 31.243 -3.111 17.497 1.00 48.50 329 ASN A CA 1
ATOM 2646 C C . ASN A 1 329 ? 32.047 -1.855 17.815 1.00 48.50 329 ASN A C 1
ATOM 2648 O O . ASN A 1 329 ? 32.571 -1.253 16.848 1.00 48.50 329 ASN A O 1
#

pLDDT: mean 79.47, std 16.89, range [32.03, 98.12]

=== Feature glossary ===
A reading guide for the features in this record.

Start from the sequence.

  · This is the polypeptide sequence — one letter per residue, N-terminus first. Length ranges from a few dozen residues for small domains to over a thousand for large multi-domain proteins.

Fold it, and you get atomic coordinates and the backbone conformation that goes with them.

  · Structure coordinates are given as an mmCIF _atom_site loop: one row per atom with element, residue name, chain id, sequence number, and x/y/z position in Å. Only the four main-chain atoms per residue are included here; side chains are omitted to keep the record compact.

  · Backbone dihedral angles. Every residue except chain termini has a φ (preceding-C → N → Cα → C) and a ψ (N → Cα → C → next-N). They are reported in degrees following the IUPAC sign convention. Secondary structure is essentially a statement about which (φ, ψ) basin each residue occupies.

  · The SS8 string is DSSP's per-residue secondary-structure call. α-helix (H) means an i→i+4 H-bond ladder; β-strand (E) means the residue participates in a β-sheet; 3₁₀ (G) and π (I) are tighter and wider helices; T/S are turns/bends; '-' is loop.

  · SS3 is a coarse helix/strand/coil call (letters a/b/c) made by the P-SEA algorithm from inter-Cα distances and dihedrals. It is less detailed than DSSP but needs only Cα positions.

Summarize the fold with a handful of shape descriptors and a per-residue structural alphabet.

  · Radius of gyration (Rg) is the root-mean-square distance of Cα atoms from their centroid — a single number for overall size and compactness. A globular domain of N residues has Rg ≈ 2.2·N^0.38 Å; an extended or disordered chain has a much larger Rg. The Cα contact count is the number of residue pairs whose Cα atoms are within 8 Å and are more than four positions apart in sequence — a standard proxy for tertiary packing density. The bounding box is the smallest axis-aligned box enclosing all Cα atoms.

  · The Foldseek 3Di string encodes local tertiary geometry as a 20-letter alphabet — one character per residue — derived from the relative positions of nearby Cα atoms. Unlike the amino-acid sequence, 3Di is a direct function of the 3D structure, so two proteins with the same fold have similar 3Di strings even at low sequence identity.

  · Solvent-accessible surface area (SASA) is the area in Å² traced out by the centre of a 1.4 Å probe sphere (a water molecule) rolled over the protein's van der Waals surface (Shrake–Rupley / Lee–Richards construction). Buried residues have near-zero SASA; fully exposed residues can exceed 200 Å². The total SASA scales roughly with the number of surface residues.

Ask how reliable the model is.

  · pLDDT (predicted Local Distance Difference Test) is AlphaFold's per-residue confidence score, ranging from 0 to 100. Values above 90 indicate high confidence (typically well-packed cores); 70–90 is confident; 50–70 low confidence; below 50 usually means the region is disordered or the prediction is unreliable there. AlphaFold stores pLDDT in the mmCIF B-factor column.

  · B-factor (Debye–Waller factor) reflects atomic displacement in the crystal lattice. It is an experimental observable (units Å²), not a prediction; low values mean the atom is pinned down, high values mean it moves or is heterogeneous across the crystal.

  · Predicted Aligned Error (PAE) is an AlphaFold confidence matrix: entry (i, j) is the expected error in the position of residue j, in ångströms, when the prediction is superimposed on the true structure at residue i. Low PAE within a block of residues means that block is internally rigid and well-predicted; high PAE between two blocks means their relative placement is uncertain even if each block individually is confident.

Place it in context: what it resembles, what it is annotated as, and how it looks.

  · Nearest PDB neighbors are the top structural matches found by Foldseek when searching this structure against the entire Protein Data Bank. Each hit reports a TM-score (0 to 1; >0.5 almost always implies the same fold) and an E-value. These are *structural* homologs — they may share no detectable sequence similarity.

  · Functional annotations link the protein to curated databases. InterPro entries identify conserved domains and families by matching the sequence against member-database signatures (Pfam, PROSITE, CDD, …). Gene Ontology (GO) terms describe molecular function, biological process, and cellular component in a controlled vocabulary. CATH places the structure in a hierarchical fold classification (Class/Architecture/Topology/Homologous-superfamily). The organism is the source species.

  · Three diagnostic plots accompany the record. The Cα contact map visualizes the tertiary structure as a 2D adjacency matrix (8 Å cutoff, sequence-local contacts suppressed). The Ramachandran plot shows the distribution of backbone (φ, ψ) torsions, with points in the α and β basins reflecting secondary structure content. The PAE plot shows AlphaFold's inter-residue confidence as a color matrix.

  · Six rendered views show the 3D structure from the faces of a cube — i.e. along ±x, ±y, ±z. Rendering representation is drawn randomly per protein from cartoon (secondary-structure ribbons), sticks (backbone bonds), or molecular surface; coloring is either N→C rainbow (blue at the N-terminus through red at the C-terminus) or one color per chain.